Protein AF-A0A0K8QUH7-F1 (afdb_monomer_lite)

pLDDT: mean 90.0, std 10.76, range [35.66, 98.25]

Secondary structure (DSSP, 8-state):
------EEEEEHHHHHHHHHTTTTTEETTEE-HHHHHHHHHHHHHHHHH-TT---S-EEE-HHHHHHHH-HHHHHHHHHHHHHTTSEEE--S-BTTBSSEEEEE-GGGTSSEEEEE---HHHHHHHHHHHHHHHHHHHTS-HHHHHHHHHHTT-EE-HHHHHHHHHHHHTTT-HHHHHHHHHHHHHHHTT---EEE-TTT--EEEHHHHS-GGGGGGEEBTTBPEEEEE-TTHHHHHHHHHHTT-TTS-HHHHHHHHHHHHTT-HHHHHHHHHT--GGG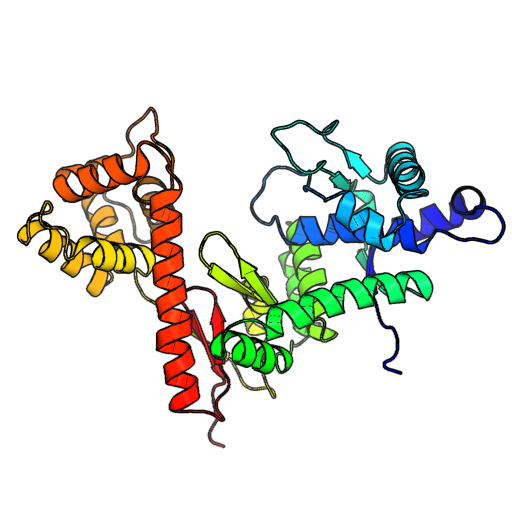HHHHHHHHHIIIIISPPPSS--HHHHHHHHHSHHHHHHHHHHHSS-THHHHHHHHHHHHHIIIIIIIHHHHHH-TTS-EEEETTEEEEE-----

Foldseek 3Di:
DPPLWDKFKWAVVLVVVCVVVVVLQDDVVDGQSVLLRVVLRQQLLQLLVPVPDPDQWGFDAPVVSCLQSNPVCSVVSVVVCVVVQQKDWPDDDDPVRNGTTIHGDDNTLPRIDMDTDPDPSSSVSVVVVVVVVVVVQVPDDPLSVQQQVLLLQKAFPLVVLLVVLCVPDVPPPSSNSSSQNVLSVCRNVSVWDWDQDPQLRDIDISQLSHDPVRLQRMAGVPFGKDKDFQQLLLLQLLLVVCVPPPQFDPVLSVVSNVCRVVSNVLVQLCVVPVPDPVCSVVSVVVLCCLQQADDDDPDDDSSLVSCCVSRVSSSVVSCVQPVVPSSRRVRSSSNSLNCCVRVPVSVVCCVVPVPWRWHDNRRMIMGTDDPPD

Radius of gyration: 24.05 Å; chains: 1; bounding box: 65×49×61 Å

Structure (mmCIF, N/CA/C/O backbone):
data_AF-A0A0K8QUH7-F1
#
_entry.id   AF-A0A0K8QUH7-F1
#
loop_
_atom_site.group_PDB
_atom_site.id
_atom_site.type_symbol
_atom_site.label_atom_id
_atom_site.label_alt_id
_atom_site.label_comp_id
_atom_site.label_asym_id
_atom_site.label_entity_id
_atom_site.label_seq_id
_atom_site.pdbx_PDB_ins_code
_atom_site.Cartn_x
_atom_site.Cartn_y
_atom_site.Cartn_z
_atom_site.occupancy
_atom_site.B_iso_or_equiv
_atom_site.auth_seq_id
_atom_site.auth_comp_id
_atom_site.auth_asym_id
_atom_site.auth_atom_id
_atom_site.pdbx_PDB_model_num
ATOM 1 N N . MET A 1 1 ? 32.298 -0.361 -1.524 1.00 35.66 1 MET A N 1
ATOM 2 C CA . MET A 1 1 ? 31.291 0.008 -2.550 1.00 35.66 1 MET A CA 1
ATOM 3 C C . MET A 1 1 ? 30.205 -1.062 -2.588 1.00 35.66 1 MET A C 1
ATOM 5 O O . MET A 1 1 ? 30.506 -2.183 -2.978 1.00 35.66 1 MET A O 1
ATOM 9 N N . LYS A 1 2 ? 28.967 -0.779 -2.150 1.00 43.53 2 LYS A N 1
ATOM 10 C CA . LYS A 1 2 ? 27.845 -1.714 -2.381 1.00 43.53 2 LYS A CA 1
ATOM 11 C C . LYS A 1 2 ? 27.638 -1.834 -3.898 1.00 43.53 2 LYS A C 1
ATOM 13 O O . LYS A 1 2 ? 27.575 -0.813 -4.576 1.00 43.53 2 LYS A O 1
ATOM 18 N N . LYS A 1 3 ? 27.604 -3.058 -4.440 1.00 47.16 3 LYS A N 1
ATOM 19 C CA . LYS A 1 3 ? 27.385 -3.299 -5.878 1.00 47.16 3 LYS A CA 1
ATOM 20 C C . LYS A 1 3 ? 26.070 -2.637 -6.313 1.00 47.16 3 LYS A C 1
ATOM 22 O O . LYS A 1 3 ? 25.017 -2.961 -5.767 1.00 47.16 3 LYS A O 1
ATOM 27 N N . LYS A 1 4 ? 26.153 -1.739 -7.300 1.00 62.50 4 LYS A N 1
ATOM 28 C CA . LYS A 1 4 ? 25.020 -1.068 -7.952 1.00 62.50 4 LYS A CA 1
ATOM 29 C C . LYS A 1 4 ? 24.148 -2.119 -8.651 1.00 62.50 4 LYS A C 1
ATOM 31 O O . LYS A 1 4 ? 24.475 -2.598 -9.736 1.00 62.50 4 LYS A O 1
ATOM 36 N N . ASN A 1 5 ? 23.080 -2.553 -7.990 1.00 76.94 5 ASN A N 1
ATOM 37 C CA . ASN A 1 5 ? 22.175 -3.594 -8.477 1.00 76.94 5 ASN A CA 1
ATOM 38 C C . ASN A 1 5 ? 20.757 -3.018 -8.601 1.00 76.94 5 ASN A C 1
ATOM 40 O O . ASN A 1 5 ? 19.848 -3.444 -7.892 1.00 76.94 5 ASN A O 1
ATOM 44 N N . ASN A 1 6 ? 20.566 -2.026 -9.478 1.00 89.62 6 ASN A N 1
ATOM 45 C CA . ASN A 1 6 ? 19.220 -1.579 -9.831 1.00 89.62 6 ASN A CA 1
ATOM 46 C C . ASN A 1 6 ? 18.663 -2.428 -10.972 1.00 89.62 6 ASN A C 1
ATOM 48 O O . ASN A 1 6 ? 19.375 -2.788 -11.914 1.00 89.62 6 ASN A O 1
ATOM 52 N N . TYR A 1 7 ? 17.370 -2.721 -10.885 1.00 92.88 7 TYR A N 1
ATOM 53 C CA . TYR A 1 7 ? 16.652 -3.528 -11.857 1.00 92.88 7 TYR A CA 1
ATOM 54 C C . TYR A 1 7 ? 15.440 -2.778 -12.399 1.00 92.88 7 TYR A C 1
ATOM 56 O O . TYR A 1 7 ? 14.876 -1.900 -11.745 1.00 92.88 7 TYR A O 1
ATOM 64 N N . VAL A 1 8 ? 15.041 -3.155 -13.606 1.00 94.69 8 VAL A N 1
ATOM 65 C CA . VAL A 1 8 ? 13.829 -2.697 -14.287 1.00 94.69 8 VAL A CA 1
ATOM 66 C C . VAL A 1 8 ? 13.023 -3.902 -14.740 1.00 94.69 8 VAL A C 1
ATOM 68 O O . VAL A 1 8 ? 13.578 -4.964 -15.008 1.00 94.69 8 VAL A O 1
ATOM 71 N N . PHE A 1 9 ? 11.712 -3.722 -14.823 1.00 95.62 9 PHE A N 1
ATOM 72 C CA . PHE A 1 9 ? 10.764 -4.727 -15.293 1.00 95.62 9 PHE A CA 1
ATOM 73 C C . PHE A 1 9 ? 10.250 -4.300 -16.659 1.00 95.62 9 PHE A C 1
ATOM 75 O O . PHE A 1 9 ? 9.663 -3.223 -16.786 1.00 95.62 9 PHE A O 1
ATOM 82 N N . ILE A 1 10 ? 10.528 -5.105 -17.679 1.00 95.94 10 ILE A N 1
ATOM 83 C CA . ILE A 1 10 ? 10.178 -4.808 -19.068 1.00 95.94 10 ILE A CA 1
ATOM 84 C C . ILE A 1 10 ? 9.825 -6.089 -19.821 1.00 95.94 10 ILE A C 1
ATOM 86 O O . ILE A 1 10 ? 10.298 -7.165 -19.470 1.00 95.94 10 ILE A O 1
ATOM 90 N N . SER A 1 11 ? 9.039 -5.959 -20.885 1.00 95.56 11 SER A N 1
ATOM 91 C CA . SER A 1 11 ? 8.791 -7.054 -21.824 1.00 95.56 11 SER A CA 1
ATOM 92 C C . SER A 1 11 ? 10.026 -7.357 -22.678 1.00 95.56 11 SER A C 1
ATOM 94 O O . SER A 1 11 ? 10.716 -6.428 -23.123 1.00 95.56 11 SER A O 1
ATOM 96 N N . ARG A 1 12 ? 10.270 -8.636 -22.994 1.00 96.38 12 ARG A N 1
ATOM 97 C CA . ARG A 1 12 ? 11.282 -9.026 -23.997 1.00 96.38 12 ARG A CA 1
ATOM 98 C C . ARG A 1 12 ? 11.028 -8.404 -25.371 1.00 96.38 12 ARG A C 1
ATOM 100 O O . ARG A 1 12 ? 11.984 -8.076 -26.075 1.00 96.38 12 ARG A O 1
ATOM 107 N N . ASN A 1 13 ? 9.774 -8.111 -25.707 1.00 96.94 13 ASN A N 1
ATOM 108 C CA . ASN A 1 13 ? 9.421 -7.420 -26.947 1.00 96.94 13 ASN A CA 1
ATOM 109 C C . ASN A 1 13 ? 10.019 -6.007 -27.020 1.00 96.94 13 ASN A C 1
ATOM 111 O O . ASN A 1 13 ? 10.409 -5.550 -28.098 1.00 96.94 13 ASN A O 1
ATOM 115 N N . LEU A 1 14 ? 10.186 -5.323 -25.878 1.00 97.50 14 LEU A N 1
ATOM 116 C CA . LEU A 1 14 ? 10.890 -4.038 -25.838 1.00 97.50 14 LEU A CA 1
ATOM 117 C C . LEU A 1 14 ? 12.381 -4.210 -26.148 1.00 97.50 14 LEU A C 1
ATOM 119 O O . LEU A 1 14 ? 12.950 -3.388 -26.862 1.00 97.50 14 LEU A O 1
ATOM 123 N N . ILE A 1 15 ? 13.013 -5.271 -25.642 1.00 96.38 15 ILE A N 1
ATOM 124 C CA . ILE A 1 15 ? 14.433 -5.560 -25.899 1.00 96.38 15 ILE A CA 1
ATOM 125 C C . ILE A 1 15 ? 14.664 -5.734 -27.398 1.00 96.38 15 ILE A C 1
ATOM 127 O O . ILE A 1 15 ? 15.479 -5.016 -27.981 1.00 96.38 15 ILE A O 1
ATOM 131 N N . ASN A 1 16 ? 13.876 -6.615 -28.015 1.00 96.19 16 ASN A N 1
ATOM 132 C CA . ASN A 1 16 ? 13.952 -6.922 -29.440 1.00 96.19 16 ASN A CA 1
ATOM 133 C C . ASN A 1 16 ? 13.740 -5.661 -30.294 1.00 96.19 16 ASN A C 1
ATOM 135 O O . ASN A 1 16 ? 14.501 -5.392 -31.226 1.00 96.19 16 ASN A O 1
ATOM 139 N N . LEU A 1 17 ? 12.756 -4.827 -29.935 1.00 97.00 17 LEU A N 1
ATOM 140 C CA . LEU A 1 17 ? 12.509 -3.557 -30.617 1.00 97.00 17 LEU A CA 1
ATOM 141 C C . LEU A 1 17 ? 13.720 -2.615 -30.540 1.00 97.00 17 LEU A C 1
ATOM 143 O O . LEU A 1 17 ? 14.141 -2.070 -31.562 1.00 97.00 17 LEU A O 1
ATOM 147 N N . LEU A 1 18 ? 14.287 -2.400 -29.349 1.00 96.06 18 LEU A N 1
ATOM 148 C CA . LEU A 1 18 ? 15.411 -1.472 -29.182 1.00 96.06 18 LEU A CA 1
ATOM 149 C C . LEU A 1 18 ? 16.685 -1.980 -29.864 1.00 96.06 18 LEU A C 1
ATOM 151 O O . LEU A 1 18 ? 17.452 -1.172 -30.395 1.00 96.06 18 LEU A O 1
ATOM 155 N N . ASP A 1 19 ? 16.894 -3.295 -29.907 1.00 93.44 19 ASP A N 1
ATOM 156 C CA . ASP A 1 19 ? 18.022 -3.890 -30.621 1.00 93.44 19 ASP A CA 1
ATOM 157 C C . ASP A 1 19 ? 17.894 -3.712 -32.146 1.00 93.44 19 ASP A C 1
ATOM 159 O O . ASP A 1 19 ? 18.901 -3.455 -32.813 1.00 93.44 19 ASP A O 1
ATOM 163 N N . ASN A 1 20 ? 16.668 -3.687 -32.680 1.00 94.00 20 ASN A N 1
ATOM 164 C CA . ASN A 1 20 ? 16.388 -3.314 -34.073 1.00 94.00 20 ASN A CA 1
ATOM 165 C C . ASN A 1 20 ? 16.478 -1.794 -34.323 1.00 94.00 20 ASN A C 1
ATOM 167 O O . ASN A 1 20 ? 16.749 -1.348 -35.438 1.00 94.00 20 ASN A O 1
ATOM 171 N N . LYS A 1 21 ? 16.295 -0.966 -33.286 1.00 93.25 21 LYS A N 1
ATOM 172 C CA . LYS A 1 21 ? 16.352 0.509 -33.354 1.00 93.25 21 LYS A CA 1
ATOM 173 C C . LYS A 1 21 ? 17.683 1.093 -32.849 1.00 93.25 21 LYS A C 1
ATOM 175 O O . LYS A 1 21 ? 17.748 2.286 -32.544 1.00 93.25 21 LYS A O 1
ATOM 180 N N . LYS A 1 22 ? 18.775 0.310 -32.833 1.00 88.38 22 LYS A N 1
ATOM 181 C CA . LYS A 1 22 ? 20.113 0.691 -32.309 1.00 88.38 22 LYS A CA 1
ATOM 182 C C . LYS A 1 22 ? 20.615 2.077 -32.732 1.00 88.38 22 LYS A C 1
ATOM 184 O O . LYS A 1 22 ? 21.225 2.770 -31.922 1.00 88.38 22 LYS A O 1
ATOM 189 N N . ARG A 1 23 ? 20.374 2.496 -33.981 1.00 87.19 23 ARG A N 1
ATOM 190 C CA . ARG A 1 23 ? 20.780 3.827 -34.477 1.00 87.19 23 ARG A CA 1
ATOM 191 C C . ARG A 1 23 ? 19.973 4.964 -33.839 1.00 87.19 23 ARG A C 1
ATOM 193 O O . ARG A 1 23 ? 20.536 5.998 -33.508 1.00 87.19 23 ARG A O 1
ATOM 200 N N . GLN A 1 24 ? 18.673 4.765 -33.622 1.00 89.25 24 GLN A N 1
ATOM 201 C CA . GLN A 1 24 ? 17.755 5.792 -33.108 1.00 89.25 24 GLN A CA 1
ATOM 202 C C . GLN A 1 24 ? 17.898 6.007 -31.593 1.00 89.25 24 GLN A C 1
ATOM 204 O O . GLN A 1 24 ? 17.594 7.089 -31.086 1.00 89.25 24 GLN A O 1
ATOM 209 N N . ILE A 1 25 ? 18.401 4.998 -30.873 1.00 90.56 25 ILE A N 1
ATOM 210 C CA . ILE A 1 25 ? 18.645 5.052 -29.422 1.00 90.56 25 ILE A CA 1
ATOM 211 C C . ILE A 1 25 ? 20.045 5.556 -29.044 1.00 90.56 25 ILE A C 1
ATOM 213 O O . ILE A 1 25 ? 20.372 5.595 -27.857 1.00 90.56 25 ILE A O 1
ATOM 217 N N . LYS A 1 26 ? 20.881 5.932 -30.020 1.00 89.12 26 LYS A N 1
ATOM 218 C CA . LYS A 1 26 ? 22.215 6.504 -29.794 1.00 89.12 26 LYS A CA 1
ATOM 219 C C . LYS A 1 26 ? 22.244 8.004 -30.102 1.00 89.12 26 LYS A C 1
ATOM 221 O O . LYS A 1 26 ? 21.506 8.491 -30.957 1.00 89.12 26 LYS A O 1
ATOM 226 N N . LYS A 1 27 ? 23.114 8.742 -29.406 1.00 83.31 27 LYS A N 1
ATOM 227 C CA . LYS A 1 27 ? 23.471 10.141 -29.716 1.00 83.31 27 LYS A CA 1
ATOM 228 C C . LYS A 1 27 ? 24.974 10.303 -29.504 1.00 83.31 27 LYS A C 1
ATOM 230 O O . LYS A 1 27 ? 25.442 10.285 -28.364 1.00 83.31 27 LYS A O 1
ATOM 235 N N . GLY A 1 28 ? 25.727 10.395 -30.600 1.00 84.88 28 GLY A N 1
ATOM 236 C CA . GLY A 1 28 ? 27.181 10.222 -30.557 1.00 84.88 28 GLY A CA 1
ATOM 237 C C . GLY A 1 28 ? 27.540 8.871 -29.926 1.00 84.88 28 GLY A C 1
ATOM 238 O O . GLY A 1 28 ? 26.941 7.849 -30.261 1.00 84.88 28 GLY A O 1
ATOM 239 N N . ASN A 1 29 ? 28.441 8.883 -28.944 1.00 81.19 29 ASN A N 1
ATOM 240 C CA . ASN A 1 29 ? 28.885 7.675 -28.237 1.00 81.19 29 ASN A CA 1
ATOM 241 C C . ASN A 1 29 ? 27.931 7.212 -27.120 1.00 81.19 29 ASN A C 1
ATOM 243 O O . ASN A 1 29 ? 28.143 6.157 -26.526 1.00 81.19 29 ASN A O 1
ATOM 247 N N . LYS A 1 30 ? 26.874 7.978 -26.814 1.00 85.81 30 LYS A N 1
ATOM 248 C CA . LYS A 1 30 ? 25.933 7.650 -25.732 1.00 85.81 30 LYS A CA 1
ATOM 249 C C . LYS A 1 30 ? 24.838 6.703 -26.216 1.00 85.81 30 LYS A C 1
ATOM 251 O O . LYS A 1 30 ? 24.275 6.900 -27.294 1.00 85.81 30 LYS A O 1
ATOM 256 N N . ASN A 1 31 ? 24.503 5.716 -25.386 1.00 90.00 31 ASN A N 1
ATOM 257 C CA . ASN A 1 31 ? 23.432 4.748 -25.614 1.00 90.00 31 ASN A CA 1
ATOM 258 C C . ASN A 1 31 ? 22.315 4.939 -24.579 1.00 90.00 31 ASN A C 1
ATOM 260 O O . ASN A 1 31 ? 22.553 4.808 -23.384 1.00 90.00 31 ASN A O 1
ATOM 264 N N . PHE A 1 32 ? 21.090 5.200 -25.038 1.00 92.81 32 PHE A N 1
ATOM 265 C CA . PHE A 1 32 ? 19.944 5.478 -24.169 1.00 92.81 32 PHE A CA 1
ATOM 266 C C . PHE A 1 32 ? 19.057 4.257 -23.893 1.00 92.81 32 PHE A C 1
ATOM 268 O O . PHE A 1 32 ? 17.985 4.419 -23.318 1.00 92.81 32 PHE A O 1
ATOM 275 N N . LYS A 1 33 ? 19.479 3.034 -24.252 1.00 94.81 33 LYS A N 1
ATOM 276 C CA . LYS A 1 33 ? 18.718 1.778 -24.056 1.00 94.81 33 LYS A CA 1
ATOM 277 C C . LYS A 1 33 ? 18.048 1.684 -22.676 1.00 94.81 33 LYS A C 1
ATOM 279 O O . LYS A 1 33 ? 16.834 1.518 -22.587 1.00 94.81 33 LYS A O 1
ATOM 284 N N . TYR A 1 34 ? 18.810 1.888 -21.600 1.00 95.00 34 TYR A N 1
ATOM 285 C CA . TYR A 1 34 ? 18.291 1.799 -20.229 1.00 95.00 34 TYR A CA 1
ATOM 286 C C . TYR A 1 34 ? 17.311 2.917 -19.854 1.00 95.00 34 TYR A C 1
ATOM 288 O O . TYR A 1 34 ? 16.466 2.727 -18.981 1.00 95.00 34 TYR A O 1
ATOM 296 N N . HIS A 1 35 ? 17.352 4.055 -20.547 1.00 95.31 35 HIS A N 1
ATOM 297 C CA . HIS A 1 35 ? 16.412 5.146 -20.315 1.00 95.31 35 HIS A CA 1
ATOM 298 C C . HIS A 1 35 ? 15.010 4.787 -20.837 1.00 95.31 35 HIS A C 1
ATOM 300 O O . HIS A 1 35 ? 14.020 5.041 -20.151 1.00 95.31 35 HIS A O 1
ATOM 306 N N . TYR A 1 36 ? 14.925 4.121 -21.998 1.00 96.81 36 TYR A N 1
ATOM 307 C CA . TYR A 1 36 ? 13.671 3.539 -22.497 1.00 96.81 36 TYR A CA 1
ATOM 308 C C . TYR A 1 36 ? 13.143 2.460 -21.551 1.00 96.81 36 TYR A C 1
ATOM 310 O O . TYR A 1 36 ? 11.954 2.456 -21.226 1.00 96.81 36 TYR A O 1
ATOM 318 N N . TYR A 1 37 ? 14.028 1.575 -21.072 1.00 96.81 37 TYR A N 1
ATOM 319 C CA . TYR A 1 37 ? 13.640 0.524 -20.131 1.00 96.81 37 TYR A CA 1
ATOM 320 C C . TYR A 1 37 ? 13.058 1.096 -18.845 1.00 96.81 37 TYR A C 1
ATOM 322 O O . TYR A 1 37 ? 12.012 0.646 -18.389 1.00 96.81 37 TYR A O 1
ATOM 330 N N . TYR A 1 38 ? 13.697 2.114 -18.275 1.00 95.69 38 TYR A N 1
ATOM 331 C CA . TYR A 1 38 ? 13.212 2.747 -17.056 1.00 95.69 38 TYR A CA 1
ATOM 332 C C . TYR A 1 38 ? 11.896 3.482 -17.252 1.00 95.69 38 TYR A C 1
ATOM 334 O O . TYR A 1 38 ? 11.039 3.395 -16.376 1.00 95.69 38 TYR A O 1
ATOM 342 N N . PHE A 1 39 ? 11.690 4.150 -18.392 1.00 96.12 39 PHE A N 1
ATOM 343 C CA . PHE A 1 39 ? 10.394 4.758 -18.701 1.00 96.12 39 PHE A CA 1
ATOM 344 C C . PHE A 1 39 ? 9.288 3.696 -18.672 1.00 96.12 39 PHE A C 1
ATOM 346 O O . PHE A 1 39 ? 8.326 3.827 -17.914 1.00 96.12 39 PHE A O 1
ATOM 353 N N . CYS A 1 40 ? 9.453 2.614 -19.439 1.00 95.88 40 CYS A N 1
ATOM 354 C CA . CYS A 1 40 ? 8.456 1.546 -19.530 1.00 95.88 40 CYS A CA 1
ATOM 355 C C . CYS A 1 40 ? 8.259 0.844 -18.180 1.00 95.88 40 CYS A C 1
ATOM 357 O O . CYS A 1 40 ? 7.128 0.653 -17.738 1.00 95.88 40 CYS A O 1
ATOM 359 N N . SER A 1 41 ? 9.350 0.553 -17.469 1.00 95.06 41 SER A N 1
ATOM 360 C CA . SER A 1 41 ? 9.298 -0.040 -16.134 1.00 95.06 41 SER A CA 1
ATOM 361 C C . SER A 1 41 ? 8.605 0.863 -15.113 1.00 95.06 41 SER A C 1
ATOM 363 O O . SER A 1 41 ? 7.898 0.354 -14.248 1.00 95.06 41 SER A O 1
ATOM 365 N N . THR A 1 42 ? 8.737 2.188 -15.222 1.00 93.38 42 THR A N 1
ATOM 366 C CA . THR A 1 42 ? 8.022 3.131 -14.348 1.00 93.38 42 THR A CA 1
ATOM 367 C C . THR A 1 42 ? 6.514 3.060 -14.582 1.00 93.38 42 THR A C 1
ATOM 369 O O . THR A 1 42 ? 5.757 3.013 -13.615 1.00 93.38 42 THR A O 1
ATOM 372 N N . ILE A 1 43 ? 6.070 2.984 -15.844 1.00 92.12 43 ILE A N 1
ATOM 373 C CA . ILE A 1 43 ? 4.649 2.775 -16.176 1.00 92.12 43 ILE A CA 1
ATOM 374 C C . ILE A 1 43 ? 4.168 1.441 -15.594 1.00 92.12 43 ILE A C 1
ATOM 376 O O . ILE A 1 43 ? 3.130 1.390 -14.941 1.00 92.12 43 ILE A O 1
ATOM 380 N N . MET A 1 44 ? 4.943 0.371 -15.774 1.00 90.69 44 MET A N 1
ATOM 381 C CA . MET A 1 44 ? 4.592 -0.970 -15.304 1.00 90.69 44 MET A CA 1
ATOM 382 C C . MET A 1 44 ? 4.496 -1.062 -13.773 1.00 90.69 44 MET A C 1
ATOM 384 O O . MET A 1 44 ? 3.551 -1.633 -13.231 1.00 90.69 44 MET A O 1
ATOM 388 N N . ILE A 1 45 ? 5.427 -0.433 -13.052 1.00 89.19 45 ILE A N 1
ATOM 389 C CA . ILE A 1 45 ? 5.361 -0.324 -11.590 1.00 89.19 45 ILE A CA 1
ATOM 390 C C . ILE A 1 45 ? 4.139 0.505 -11.176 1.00 89.19 45 ILE A C 1
ATOM 392 O O . ILE A 1 45 ? 3.457 0.148 -10.219 1.00 89.19 45 ILE A O 1
ATOM 396 N N . GLN A 1 46 ? 3.804 1.577 -11.893 1.00 85.81 46 GLN A N 1
ATOM 397 C CA . GLN A 1 46 ? 2.626 2.371 -11.553 1.00 85.81 46 GLN A CA 1
ATOM 398 C C . GLN A 1 46 ? 1.310 1.625 -11.834 1.00 85.81 46 GLN A C 1
ATOM 400 O O . GLN A 1 46 ? 0.365 1.754 -11.058 1.00 85.81 46 GLN A O 1
ATOM 405 N N . LEU A 1 47 ? 1.261 0.785 -12.875 1.00 80.06 47 LEU A N 1
ATOM 406 C CA . LEU A 1 47 ? 0.168 -0.170 -13.106 1.00 80.06 47 LEU A CA 1
ATOM 407 C C . LEU A 1 47 ? -0.014 -1.108 -11.907 1.00 80.06 47 LEU A C 1
ATOM 409 O O . LEU A 1 47 ? -1.145 -1.304 -11.468 1.00 80.06 47 LEU A O 1
ATOM 413 N N . SER A 1 48 ? 1.082 -1.594 -11.313 1.00 73.00 48 SER A N 1
ATOM 414 C CA . SER A 1 48 ? 1.026 -2.450 -10.116 1.00 73.00 48 SER A CA 1
ATOM 415 C C . SER A 1 48 ? 0.438 -1.759 -8.875 1.00 73.00 48 SER A C 1
ATOM 417 O O . SER A 1 48 ? -0.163 -2.410 -8.021 1.00 73.00 48 SER A O 1
ATOM 419 N N . ASN A 1 49 ? 0.552 -0.430 -8.795 1.00 69.81 49 ASN A N 1
ATOM 420 C CA . ASN A 1 49 ? 0.025 0.363 -7.683 1.00 69.81 49 ASN A CA 1
ATOM 421 C C . ASN A 1 49 ? -1.464 0.730 -7.863 1.00 69.81 49 ASN A C 1
ATOM 423 O O . ASN A 1 49 ? -2.150 1.001 -6.881 1.00 69.81 49 ASN A O 1
ATOM 427 N N . ASN A 1 50 ? -1.993 0.706 -9.092 1.00 65.38 50 ASN A N 1
ATOM 428 C CA . ASN A 1 50 ? -3.359 1.135 -9.430 1.00 65.38 50 ASN A CA 1
ATOM 429 C C . ASN A 1 50 ? -4.336 -0.046 -9.593 1.00 65.38 50 ASN A C 1
ATOM 431 O O . ASN A 1 50 ? -5.078 -0.129 -10.569 1.00 65.38 50 ASN A O 1
ATOM 435 N N . LYS A 1 51 ? -4.366 -0.966 -8.620 1.00 55.84 51 LYS A N 1
ATOM 436 C CA . LYS A 1 51 ? -5.119 -2.239 -8.698 1.00 55.84 51 LYS A CA 1
ATOM 437 C C . LYS A 1 51 ? -6.645 -2.102 -8.866 1.00 55.84 51 LYS A C 1
ATOM 439 O O . LYS A 1 51 ? -7.296 -3.088 -9.192 1.00 55.84 51 LYS A O 1
ATOM 444 N N . GLN A 1 52 ? -7.225 -0.925 -8.614 1.00 50.84 52 GLN A N 1
ATOM 445 C CA . GLN A 1 52 ? -8.683 -0.708 -8.589 1.00 50.84 52 GLN A CA 1
ATOM 446 C C . GLN A 1 52 ? -9.213 0.212 -9.698 1.00 50.84 52 GLN A C 1
ATOM 448 O O . GLN A 1 52 ? -10.428 0.377 -9.807 1.00 50.84 52 GLN A O 1
ATOM 453 N N . ASP A 1 53 ? -8.344 0.815 -10.513 1.00 56.44 53 ASP A N 1
ATOM 454 C CA . ASP A 1 53 ? -8.795 1.737 -11.554 1.00 56.44 53 ASP A CA 1
ATOM 455 C C . ASP A 1 53 ? -9.117 0.973 -12.850 1.00 56.44 53 ASP A C 1
ATOM 457 O O . ASP A 1 53 ? -8.285 0.241 -13.391 1.00 56.44 53 ASP A O 1
ATOM 461 N N . LYS A 1 54 ? -10.343 1.141 -13.362 1.00 61.94 54 LYS A N 1
ATOM 462 C CA . LYS A 1 54 ? -10.721 0.642 -14.696 1.00 61.94 54 LYS A CA 1
ATOM 463 C C . LYS A 1 54 ? -9.982 1.402 -15.800 1.00 61.94 54 LYS A C 1
ATOM 465 O O . LYS A 1 54 ? -9.903 0.912 -16.925 1.00 61.94 54 LYS A O 1
ATOM 470 N N . ASN A 1 55 ? -9.441 2.578 -15.486 1.00 73.12 55 ASN A N 1
ATOM 471 C CA . ASN A 1 55 ? -8.645 3.369 -16.401 1.00 73.12 55 ASN A CA 1
ATOM 472 C C . ASN A 1 55 ? -7.344 2.629 -16.771 1.00 73.12 55 ASN A C 1
ATOM 474 O O . ASN A 1 55 ? -6.534 2.320 -15.894 1.00 73.12 55 ASN A O 1
ATOM 478 N N . PRO A 1 56 ? -7.098 2.342 -18.061 1.00 75.94 56 PRO A N 1
ATOM 479 C CA . PRO A 1 56 ? -5.862 1.694 -18.474 1.00 75.94 56 PRO A CA 1
ATOM 480 C C . PRO A 1 56 ? -4.649 2.643 -18.451 1.00 75.94 56 PRO A C 1
ATOM 482 O O . PRO A 1 56 ? -3.523 2.165 -18.575 1.00 75.94 56 PRO A O 1
ATOM 485 N N . TYR A 1 57 ? -4.853 3.955 -18.279 1.00 86.88 57 TYR A N 1
ATOM 486 C CA . TYR A 1 57 ? -3.786 4.950 -18.177 1.00 86.88 57 TYR A CA 1
ATOM 487 C C . TYR A 1 57 ? -3.383 5.199 -16.726 1.00 86.88 57 TYR A C 1
ATOM 489 O O . TYR A 1 57 ? -4.214 5.544 -15.886 1.00 86.88 57 TYR A O 1
ATOM 497 N N . VAL A 1 58 ? -2.084 5.115 -16.447 1.00 86.94 58 VAL A N 1
ATOM 498 C CA . VAL A 1 58 ? -1.522 5.378 -15.123 1.00 86.94 58 VAL A CA 1
ATOM 499 C C . VAL A 1 58 ? -0.799 6.720 -15.065 1.00 86.94 58 VAL A C 1
ATOM 501 O O . VAL A 1 58 ? -0.004 7.026 -15.957 1.00 86.94 58 VAL A O 1
ATOM 504 N N . PRO A 1 59 ? -1.042 7.539 -14.027 1.00 87.38 59 PRO A N 1
ATOM 505 C CA . PRO A 1 59 ? -0.383 8.827 -13.887 1.00 87.38 59 PRO A CA 1
ATOM 506 C C . PRO A 1 59 ? 1.099 8.628 -13.563 1.00 87.38 59 PRO A C 1
ATOM 508 O O . PRO A 1 59 ? 1.436 8.060 -12.525 1.00 87.38 59 PRO A O 1
ATOM 511 N N . VAL A 1 60 ? 1.990 9.138 -14.415 1.00 88.25 60 VAL A N 1
ATOM 512 C CA . VAL A 1 60 ? 3.438 9.132 -14.158 1.00 88.25 60 VAL A CA 1
ATOM 513 C C . VAL A 1 60 ? 3.969 10.559 -14.154 1.00 88.25 60 VAL A C 1
ATOM 515 O O . VAL A 1 60 ? 3.764 11.330 -15.094 1.00 88.25 60 VAL A O 1
ATOM 518 N N . SER A 1 61 ? 4.674 10.918 -13.080 1.00 87.06 61 SER A N 1
ATOM 519 C CA . SER A 1 61 ? 5.270 12.244 -12.942 1.00 87.06 61 SER A CA 1
ATOM 520 C C . SER A 1 61 ? 6.452 12.421 -13.895 1.00 87.06 61 SER A C 1
ATOM 522 O O . SER A 1 61 ? 7.458 11.708 -13.812 1.00 87.06 61 SER A O 1
ATOM 524 N N . SER A 1 62 ? 6.365 13.430 -14.763 1.00 87.75 62 SER A N 1
ATOM 525 C CA . SER A 1 62 ? 7.464 13.816 -15.651 1.00 87.75 62 SER A CA 1
ATOM 526 C C . SER A 1 62 ? 8.694 14.267 -14.863 1.00 87.75 62 SER A C 1
ATOM 528 O O . SER A 1 62 ? 9.812 13.953 -15.262 1.00 87.75 62 SER A O 1
ATOM 530 N N . SER A 1 63 ? 8.513 14.930 -13.714 1.00 87.25 63 SER A N 1
ATOM 531 C CA . SER A 1 63 ? 9.629 15.377 -12.877 1.00 87.25 63 SER A CA 1
ATOM 532 C C . SER A 1 63 ? 10.407 14.201 -12.286 1.00 87.25 63 SER A C 1
ATOM 534 O O . SER A 1 63 ? 11.634 14.254 -12.240 1.00 87.25 63 SER A O 1
ATOM 536 N N . ILE A 1 64 ? 9.724 13.112 -11.910 1.00 86.06 64 ILE A N 1
ATOM 537 C CA . ILE A 1 64 ? 10.367 11.882 -11.423 1.00 86.06 64 ILE A CA 1
ATOM 538 C C . ILE A 1 64 ? 11.144 11.205 -12.555 1.00 86.06 64 ILE A C 1
ATOM 540 O O . ILE A 1 64 ? 12.326 10.911 -12.389 1.00 86.06 64 ILE A O 1
ATOM 544 N N . LEU A 1 65 ? 10.527 11.026 -13.729 1.00 90.06 65 LEU A N 1
ATOM 545 C CA . LEU A 1 65 ? 11.205 10.426 -14.884 1.00 90.06 65 LEU A CA 1
ATOM 546 C C . LEU A 1 65 ? 12.450 11.225 -15.292 1.00 90.06 65 LEU A C 1
ATOM 548 O O . LEU A 1 65 ? 13.512 10.648 -15.522 1.00 90.06 65 LEU A O 1
ATOM 552 N N . GLN A 1 66 ? 12.350 12.556 -15.329 1.00 91.31 66 GLN A N 1
ATOM 553 C CA . GLN A 1 66 ? 13.451 13.443 -15.712 1.00 91.31 66 GLN A CA 1
ATOM 554 C C . GLN A 1 66 ? 14.631 13.412 -14.734 1.00 91.31 66 GLN A C 1
ATOM 556 O O . GLN A 1 66 ? 15.761 13.643 -15.171 1.00 91.31 66 GLN A O 1
ATOM 561 N N . LYS A 1 67 ? 14.413 13.099 -13.445 1.00 88.50 67 LYS A N 1
ATOM 562 C CA . LYS A 1 67 ? 15.509 12.927 -12.472 1.00 88.50 67 LYS A CA 1
ATOM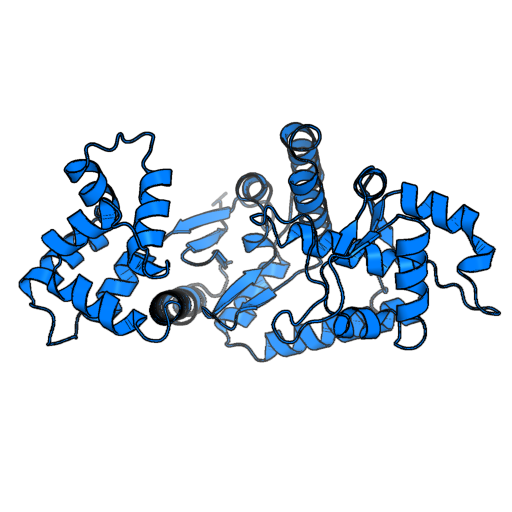 563 C C . LYS A 1 67 ? 16.461 11.796 -12.876 1.00 88.50 67 LYS A C 1
ATOM 565 O O . LYS A 1 67 ? 17.663 11.922 -12.660 1.00 88.50 67 LYS A O 1
ATOM 570 N N . VAL A 1 68 ? 15.951 10.732 -13.504 1.00 89.56 68 VAL A N 1
ATOM 571 C CA . VAL A 1 68 ? 16.760 9.579 -13.941 1.00 89.56 68 VAL A CA 1
ATOM 572 C C . VAL A 1 68 ? 17.136 9.688 -15.422 1.00 89.56 68 VAL A C 1
ATOM 574 O O . VAL A 1 68 ? 18.322 9.710 -15.757 1.00 89.56 68 VAL A O 1
ATOM 577 N N . ILE A 1 69 ? 16.147 9.871 -16.302 1.00 88.88 69 ILE A N 1
ATOM 578 C CA . ILE A 1 69 ? 16.310 9.908 -17.767 1.00 88.88 69 ILE A CA 1
ATOM 579 C C . ILE A 1 69 ? 17.060 11.161 -18.257 1.00 88.88 69 ILE A C 1
ATOM 581 O O . ILE A 1 69 ? 17.606 11.156 -19.354 1.00 88.88 69 ILE A O 1
ATOM 585 N N . SER A 1 70 ? 17.166 12.216 -17.442 1.00 84.06 70 SER A N 1
ATOM 586 C CA . SER A 1 70 ? 17.593 13.576 -17.819 1.00 84.06 70 SER A CA 1
ATOM 587 C C . SER A 1 70 ? 16.532 14.387 -18.573 1.00 84.06 70 SER A C 1
ATOM 589 O O . SER A 1 70 ? 15.735 13.862 -19.349 1.00 84.06 70 SER A O 1
ATOM 591 N N . ARG A 1 71 ? 16.540 15.708 -18.347 1.00 84.00 71 ARG A N 1
ATOM 592 C CA . ARG A 1 71 ? 15.588 16.655 -18.952 1.00 84.00 71 ARG A CA 1
ATOM 593 C C . ARG A 1 71 ? 15.727 16.750 -20.472 1.00 84.00 71 ARG A C 1
ATOM 595 O O . ARG A 1 71 ? 14.716 16.827 -21.160 1.00 84.00 71 ARG A O 1
ATOM 602 N N . SER A 1 72 ? 16.958 16.723 -20.981 1.00 85.50 72 SER A N 1
ATOM 603 C CA . SER A 1 72 ? 17.255 16.933 -22.402 1.00 85.50 72 SER A CA 1
ATOM 604 C C . SER A 1 72 ? 16.804 15.780 -23.298 1.00 85.50 72 SER A C 1
ATOM 606 O O . SER A 1 72 ? 16.494 16.003 -24.461 1.00 85.50 72 SER A O 1
ATOM 608 N N . GLU A 1 73 ? 16.762 14.553 -22.775 1.00 89.25 73 GLU A N 1
ATOM 609 C CA . GLU A 1 73 ? 16.438 13.357 -23.570 1.00 89.25 73 GLU A CA 1
ATOM 610 C C . GLU A 1 73 ? 15.022 12.829 -23.299 1.00 89.25 73 GLU A C 1
ATOM 612 O O . GLU A 1 73 ? 14.491 12.052 -24.091 1.00 89.25 73 GLU A O 1
ATOM 617 N N . TYR A 1 74 ? 14.376 13.285 -22.219 1.00 91.62 74 TYR A N 1
ATOM 618 C CA . TYR A 1 74 ? 13.033 12.854 -21.829 1.00 91.62 74 TYR A CA 1
ATOM 619 C C . TYR A 1 74 ? 11.999 12.998 -22.954 1.00 91.62 74 TYR A C 1
ATOM 621 O O . TYR A 1 74 ? 11.282 12.034 -23.222 1.00 91.62 74 TYR A O 1
ATOM 629 N N . SER A 1 75 ? 11.927 14.163 -23.620 1.00 91.50 75 SER A N 1
ATOM 630 C CA . SER A 1 75 ? 10.934 14.364 -24.691 1.00 91.50 75 SER A CA 1
ATOM 631 C C . SER A 1 75 ? 11.177 13.390 -25.833 1.00 91.50 75 SER A C 1
ATOM 633 O O . SER A 1 75 ? 10.277 12.642 -26.184 1.00 91.50 75 SER A O 1
ATOM 635 N N . LYS A 1 76 ? 12.421 13.300 -26.316 1.00 93.62 76 LYS A N 1
ATOM 636 C CA . LYS A 1 76 ? 12.790 12.405 -27.416 1.00 93.62 76 LYS A CA 1
ATOM 637 C C . LYS A 1 76 ? 12.448 10.944 -27.115 1.00 93.62 76 LYS A C 1
ATOM 639 O O . LYS A 1 76 ? 11.910 10.254 -27.972 1.00 93.62 76 LYS A O 1
ATOM 644 N N . ILE A 1 77 ? 12.744 10.467 -25.905 1.00 95.19 77 ILE A N 1
ATOM 645 C CA . ILE A 1 77 ? 12.435 9.089 -25.493 1.00 95.19 77 ILE A CA 1
ATOM 646 C C . ILE A 1 77 ? 10.926 8.853 -25.457 1.00 95.19 77 ILE A C 1
ATOM 648 O O . ILE A 1 77 ? 10.454 7.852 -25.989 1.00 95.19 77 ILE A O 1
ATOM 652 N N . LYS A 1 78 ? 10.171 9.777 -24.856 1.00 94.88 78 LYS A N 1
ATOM 653 C CA . LYS A 1 78 ? 8.707 9.715 -24.805 1.00 94.88 78 LYS A CA 1
ATOM 654 C C . LYS A 1 78 ? 8.111 9.689 -26.217 1.00 94.88 78 LYS A C 1
ATOM 656 O O . LYS A 1 78 ? 7.289 8.828 -26.509 1.00 94.88 78 LYS A O 1
ATOM 661 N N . ASP A 1 79 ? 8.551 10.595 -27.084 1.00 94.62 79 ASP A N 1
ATOM 662 C CA . ASP A 1 79 ? 8.038 10.738 -28.447 1.00 94.62 79 ASP A CA 1
ATOM 663 C C . ASP A 1 79 ? 8.361 9.488 -29.279 1.00 94.62 79 ASP A C 1
ATOM 665 O O . ASP A 1 79 ? 7.483 8.946 -29.945 1.00 94.62 79 ASP A O 1
ATOM 669 N N . ASN A 1 80 ? 9.572 8.938 -29.144 1.00 96.62 80 ASN A N 1
ATOM 670 C CA . ASN A 1 80 ? 9.940 7.664 -29.760 1.00 96.62 80 ASN A CA 1
ATOM 671 C C . ASN A 1 80 ? 9.048 6.504 -29.292 1.00 96.62 80 ASN A C 1
ATOM 673 O O . ASN A 1 80 ? 8.578 5.732 -30.121 1.00 96.62 80 ASN A O 1
ATOM 677 N N . LEU A 1 81 ? 8.780 6.382 -27.986 1.00 97.06 81 LEU A N 1
ATOM 678 C CA . LEU A 1 81 ? 7.908 5.327 -27.452 1.00 97.06 81 LEU A CA 1
ATOM 679 C C . LEU A 1 81 ? 6.466 5.436 -27.974 1.00 97.06 81 LEU A C 1
ATOM 681 O O . LEU A 1 81 ? 5.827 4.407 -28.193 1.00 97.06 81 LEU A O 1
ATOM 685 N N . ILE A 1 82 ? 5.968 6.654 -28.200 1.00 96.00 82 ILE A N 1
ATOM 686 C CA . ILE A 1 82 ? 4.649 6.896 -28.802 1.00 96.00 82 ILE A CA 1
ATOM 687 C C . ILE A 1 82 ? 4.666 6.521 -30.289 1.00 96.00 82 ILE A C 1
ATOM 689 O O . ILE A 1 82 ? 3.825 5.748 -30.741 1.00 96.00 82 ILE A O 1
ATOM 693 N N . VAL A 1 83 ? 5.650 7.015 -31.049 1.00 96.62 83 VAL A N 1
ATOM 694 C CA . VAL A 1 83 ? 5.782 6.751 -32.494 1.00 96.62 83 VAL A CA 1
ATOM 695 C C . VAL A 1 83 ? 5.962 5.258 -32.776 1.00 96.62 83 VAL A C 1
ATOM 697 O O . VAL A 1 83 ? 5.392 4.731 -33.728 1.00 96.62 83 VAL A O 1
ATOM 700 N N . TRP A 1 84 ? 6.719 4.551 -31.936 1.00 97.44 84 TRP A N 1
ATOM 701 C CA . TRP A 1 84 ? 6.910 3.102 -32.040 1.00 97.44 84 TRP A CA 1
ATOM 702 C C . TRP A 1 84 ? 5.737 2.288 -31.479 1.00 97.44 84 TRP A C 1
ATOM 704 O O . TRP A 1 84 ? 5.823 1.064 -31.460 1.00 97.44 84 TRP A O 1
ATOM 714 N N . LYS A 1 85 ? 4.655 2.944 -31.033 1.00 96.75 85 LYS A N 1
ATOM 715 C CA . LYS A 1 85 ? 3.452 2.317 -30.463 1.00 96.75 85 LYS A CA 1
ATOM 716 C C . LYS A 1 85 ? 3.737 1.422 -29.249 1.00 96.75 85 LYS A C 1
ATOM 718 O O . LYS A 1 85 ? 3.013 0.461 -29.000 1.00 96.75 85 LYS A O 1
ATOM 723 N N . VAL A 1 86 ? 4.775 1.750 -28.478 1.00 97.44 86 VAL A N 1
ATOM 724 C CA . VAL A 1 86 ? 5.085 1.090 -27.198 1.00 97.44 86 VAL A CA 1
ATOM 725 C C . VAL A 1 86 ? 4.167 1.606 -26.095 1.00 97.44 86 VAL A C 1
ATOM 727 O O . VAL A 1 86 ? 3.731 0.845 -25.231 1.00 97.44 86 VAL A O 1
ATOM 730 N N . ILE A 1 87 ? 3.876 2.910 -26.122 1.00 96.12 87 ILE A N 1
ATOM 731 C CA . ILE A 1 87 ? 3.009 3.565 -25.144 1.00 96.12 87 ILE A CA 1
ATOM 732 C C . ILE A 1 87 ? 1.933 4.416 -25.818 1.00 96.12 87 ILE A C 1
ATOM 734 O O . ILE A 1 87 ? 2.150 5.001 -26.876 1.00 96.12 87 ILE A O 1
ATOM 738 N N . GLU A 1 88 ? 0.805 4.553 -25.133 1.00 94.38 88 GLU A N 1
ATOM 739 C CA . GLU A 1 88 ? -0.257 5.519 -25.413 1.00 94.38 88 GLU A CA 1
ATOM 740 C C . GLU A 1 88 ? -0.308 6.570 -24.290 1.00 94.38 88 GLU A C 1
ATOM 742 O O . GLU A 1 88 ? 0.053 6.290 -23.142 1.00 94.38 88 GLU A O 1
ATOM 747 N N . THR A 1 89 ? -0.791 7.776 -24.603 1.00 90.50 89 THR A N 1
ATOM 748 C CA . THR A 1 89 ? -1.017 8.865 -23.636 1.00 90.50 89 THR A CA 1
ATOM 749 C C . THR A 1 89 ? -2.449 9.385 -23.739 1.00 90.50 89 THR A C 1
ATOM 751 O O . THR A 1 89 ? -2.992 9.468 -24.838 1.00 90.50 89 THR A O 1
ATOM 754 N N . ASN A 1 90 ? -3.063 9.745 -22.608 1.00 83.75 90 ASN A N 1
ATOM 755 C CA . ASN A 1 90 ? -4.432 10.273 -22.556 1.00 83.75 90 ASN A CA 1
ATOM 756 C C . ASN A 1 90 ? -4.527 11.812 -22.624 1.00 83.75 90 ASN A C 1
ATOM 758 O O . ASN A 1 90 ? -5.601 12.362 -22.385 1.00 83.75 90 ASN A O 1
ATOM 762 N N . GLY A 1 91 ? -3.435 12.510 -22.958 1.00 71.19 91 GLY A N 1
ATOM 763 C CA . GLY A 1 91 ? -3.475 13.927 -23.334 1.00 71.19 91 GLY A CA 1
ATOM 764 C C . GLY A 1 91 ? -2.330 14.792 -22.804 1.00 71.19 91 GLY A C 1
ATOM 765 O O . GLY A 1 91 ? -1.336 14.316 -22.250 1.00 71.19 91 GLY A O 1
ATOM 766 N N . THR A 1 92 ? -2.479 16.102 -23.013 1.00 53.34 92 THR A N 1
ATOM 767 C CA . THR A 1 92 ? -1.598 17.170 -22.522 1.00 53.34 92 THR A CA 1
ATOM 768 C C . THR A 1 92 ? -1.980 17.596 -21.105 1.00 53.34 92 THR A C 1
ATOM 770 O O . THR A 1 92 ? -3.160 17.679 -20.772 1.00 53.34 92 THR A O 1
ATOM 773 N N . TRP A 1 93 ? -0.967 17.884 -20.281 1.00 50.97 93 TRP A N 1
ATOM 774 C CA . TRP A 1 93 ? -1.091 18.367 -18.900 1.00 50.97 93 TRP A CA 1
ATOM 775 C C . TRP A 1 93 ? -2.238 19.380 -18.742 1.00 50.97 93 TRP A C 1
ATOM 777 O O . TRP A 1 93 ? -2.266 20.396 -19.435 1.00 50.97 93 TRP A O 1
ATOM 787 N N . ASN A 1 94 ? -3.175 19.119 -17.827 1.00 46.78 94 ASN A N 1
ATOM 788 C CA . ASN A 1 94 ? -4.214 20.078 -17.459 1.00 46.78 94 ASN A CA 1
ATOM 789 C C . ASN A 1 94 ? -4.039 20.483 -15.987 1.00 46.78 94 ASN A C 1
ATOM 791 O O . ASN A 1 94 ? -3.587 19.688 -15.166 1.00 46.78 94 ASN A O 1
ATOM 795 N N . ARG A 1 95 ? -4.435 21.710 -15.622 1.00 48.00 95 ARG A N 1
ATOM 796 C CA . ARG A 1 95 ? -4.327 22.234 -14.241 1.00 48.00 95 ARG A CA 1
ATOM 797 C C . ARG A 1 95 ? -5.058 21.386 -13.176 1.00 48.00 95 ARG A C 1
ATOM 799 O O . ARG A 1 95 ? -4.859 21.628 -11.992 1.00 48.00 95 ARG A O 1
ATOM 806 N N . LYS A 1 96 ? -5.905 20.421 -13.566 1.00 47.66 96 LYS A N 1
ATOM 807 C CA . LYS A 1 96 ? -6.628 19.497 -12.669 1.00 47.66 96 LYS A CA 1
ATOM 808 C C . LYS A 1 96 ? -5.932 18.132 -12.504 1.00 47.66 96 LYS A C 1
ATOM 810 O O . LYS A 1 96 ? -6.243 17.419 -11.555 1.00 47.66 96 LYS A O 1
ATOM 815 N N . GLN A 1 97 ? -5.005 17.763 -13.390 1.00 52.72 97 GLN A N 1
ATOM 816 C CA . GLN A 1 97 ? -4.256 16.508 -13.388 1.00 52.72 97 GLN A CA 1
ATOM 817 C C . GLN A 1 97 ? -2.759 16.820 -13.347 1.00 52.72 97 GLN A C 1
ATOM 819 O O . GLN A 1 97 ? -2.134 17.153 -14.350 1.00 52.72 97 GLN A O 1
ATOM 824 N N . ASN A 1 98 ? -2.161 16.667 -12.165 1.00 60.41 98 ASN A N 1
ATOM 825 C CA . ASN A 1 98 ? -0.747 16.975 -11.931 1.00 60.41 98 ASN A CA 1
ATOM 826 C C . ASN A 1 98 ? 0.230 16.075 -12.718 1.00 60.41 98 ASN A C 1
ATOM 828 O O . ASN A 1 98 ? 1.433 16.332 -12.702 1.00 60.41 98 ASN A O 1
ATOM 832 N N . CYS A 1 99 ? -0.244 15.005 -13.366 1.00 75.50 99 CYS A N 1
ATOM 833 C CA . CYS A 1 99 ? 0.569 14.015 -14.075 1.00 75.50 99 CYS A CA 1
ATOM 834 C C . CYS A 1 99 ? -0.121 13.563 -15.372 1.00 75.50 99 CYS A C 1
ATOM 836 O O . CYS A 1 99 ? -1.341 13.427 -15.403 1.00 75.50 99 CYS A O 1
ATOM 838 N N . ILE A 1 100 ? 0.676 13.291 -16.412 1.00 84.81 100 ILE A N 1
ATOM 839 C CA . ILE A 1 100 ? 0.210 12.692 -17.674 1.00 84.81 100 ILE A CA 1
ATOM 840 C C . ILE A 1 100 ? -0.047 11.198 -17.441 1.00 84.81 100 ILE A C 1
ATOM 842 O O . ILE A 1 100 ? 0.747 10.532 -16.768 1.00 84.81 100 ILE A O 1
ATOM 846 N N . GLY A 1 101 ? -1.153 10.685 -17.984 1.00 88.94 101 GLY A N 1
ATOM 847 C CA . GLY A 1 101 ? -1.479 9.266 -17.962 1.00 88.94 101 GLY A CA 1
ATOM 848 C C . GLY A 1 101 ? -0.812 8.522 -19.116 1.00 88.94 101 GLY A C 1
ATOM 849 O O . GLY A 1 101 ? -0.970 8.909 -20.271 1.00 88.94 101 GLY A O 1
ATOM 850 N N . TYR A 1 102 ? -0.105 7.437 -18.809 1.00 91.81 102 TYR A N 1
ATOM 851 C CA . TYR A 1 102 ? 0.530 6.564 -19.797 1.00 91.81 102 TYR A CA 1
ATOM 852 C C . TYR A 1 102 ? -0.023 5.149 -19.715 1.00 91.81 102 TYR A C 1
ATOM 854 O O . TYR A 1 102 ? -0.383 4.679 -18.638 1.00 91.81 102 TYR A O 1
ATOM 862 N N . LYS A 1 103 ? -0.036 4.447 -20.841 1.00 91.62 103 LYS A N 1
ATOM 863 C CA . LYS A 1 103 ? -0.438 3.043 -20.938 1.00 91.62 103 LYS A CA 1
ATOM 864 C C . LYS A 1 103 ? 0.564 2.309 -21.825 1.00 91.62 103 LYS A C 1
ATOM 866 O O . LYS A 1 103 ? 0.876 2.806 -22.901 1.00 91.62 103 LYS A O 1
ATOM 871 N N . LEU A 1 104 ? 1.066 1.157 -21.381 1.00 93.44 104 LEU A N 1
ATOM 872 C CA . LEU A 1 104 ? 1.813 0.234 -22.247 1.00 93.44 104 LEU A CA 1
ATOM 873 C C . LEU A 1 104 ? 0.830 -0.493 -23.169 1.00 93.44 104 LEU A C 1
ATOM 875 O O . LEU A 1 104 ? -0.245 -0.898 -22.717 1.00 93.44 104 LEU A O 1
ATOM 879 N N . THR A 1 105 ? 1.185 -0.654 -24.441 1.00 93.75 105 THR A N 1
ATOM 880 C CA . THR A 1 105 ? 0.397 -1.476 -25.367 1.00 93.75 105 THR A CA 1
ATOM 881 C C . THR A 1 105 ? 0.615 -2.966 -25.081 1.00 93.75 105 THR A C 1
ATOM 883 O O . THR A 1 105 ? 1.604 -3.355 -24.457 1.00 93.75 105 THR A O 1
ATOM 886 N N . GLU A 1 106 ? -0.343 -3.794 -25.494 1.00 90.38 106 GLU A N 1
ATOM 887 C CA . GLU A 1 106 ? -0.455 -5.212 -25.122 1.00 90.38 106 GLU A CA 1
ATOM 888 C C . GLU A 1 106 ? 0.820 -6.046 -25.356 1.00 90.38 106 GLU A C 1
ATOM 890 O O . GLU A 1 106 ? 1.266 -6.678 -24.396 1.00 90.38 106 GLU A O 1
ATOM 895 N N . PRO A 1 107 ? 1.538 -5.932 -26.499 1.00 93.19 107 PRO A N 1
ATOM 896 C CA . PRO A 1 107 ? 2.774 -6.691 -26.708 1.00 93.19 107 PRO A CA 1
ATOM 897 C C . PRO A 1 107 ? 3.866 -6.397 -25.673 1.00 93.19 107 PRO A C 1
ATOM 899 O O . PRO A 1 107 ? 4.767 -7.203 -25.470 1.00 93.19 107 PRO A O 1
ATOM 902 N N . TYR A 1 108 ? 3.824 -5.234 -25.016 1.00 94.19 108 TYR A N 1
ATOM 903 C CA . TYR A 1 108 ? 4.813 -4.830 -24.014 1.00 94.19 108 TYR A CA 1
ATOM 904 C C . TYR A 1 108 ? 4.348 -5.074 -22.571 1.00 94.19 108 TYR A C 1
ATOM 906 O O . TYR A 1 108 ? 5.042 -4.675 -21.629 1.00 94.19 108 TYR A O 1
ATOM 914 N N . LEU A 1 109 ? 3.196 -5.728 -22.399 1.00 89.56 109 LEU A N 1
ATOM 915 C CA . LEU A 1 109 ? 2.714 -6.286 -21.134 1.00 89.56 109 LEU A CA 1
ATOM 916 C C . LEU A 1 109 ? 2.968 -7.799 -21.034 1.00 89.56 109 LEU A C 1
ATOM 918 O O . LEU A 1 109 ? 2.917 -8.348 -19.940 1.00 89.56 109 LEU A O 1
ATOM 922 N N . GLU A 1 110 ? 3.291 -8.460 -22.141 1.00 88.31 110 GLU A N 1
ATOM 923 C CA . GLU A 1 110 ? 3.628 -9.885 -22.189 1.00 88.31 110 GLU A CA 1
ATOM 924 C C . GLU A 1 110 ? 5.126 -10.143 -21.952 1.00 88.31 110 GLU A C 1
ATOM 926 O O . GLU A 1 110 ? 5.961 -9.261 -22.177 1.00 88.31 110 GLU A O 1
ATOM 931 N N . ASP A 1 111 ? 5.469 -11.362 -21.515 1.00 90.56 111 ASP A N 1
ATOM 932 C CA . ASP A 1 111 ? 6.850 -11.835 -21.279 1.00 90.56 111 ASP A CA 1
ATOM 933 C C . ASP A 1 111 ? 7.706 -10.817 -20.497 1.00 90.56 111 ASP A C 1
ATOM 935 O O . ASP A 1 111 ? 8.777 -10.363 -20.926 1.00 90.56 111 ASP A O 1
ATOM 939 N N . VAL A 1 112 ? 7.165 -10.374 -19.356 1.00 92.88 112 VAL A N 1
ATOM 940 C CA . VAL A 1 112 ? 7.823 -9.411 -18.469 1.00 92.88 112 VAL A CA 1
ATOM 941 C C . VAL A 1 112 ? 8.965 -10.087 -17.728 1.00 92.88 112 VAL A C 1
ATOM 943 O O . VAL A 1 112 ? 8.771 -11.053 -16.997 1.00 92.88 112 VAL A O 1
ATOM 946 N N . ILE A 1 113 ? 10.153 -9.503 -17.842 1.00 93.81 113 ILE A N 1
ATOM 947 C CA . ILE A 1 113 ? 11.358 -9.974 -17.170 1.00 93.81 113 ILE A CA 1
ATOM 948 C C . ILE A 1 113 ? 12.015 -8.878 -16.334 1.00 93.81 113 ILE A C 1
ATOM 950 O O . ILE A 1 113 ? 11.924 -7.681 -16.627 1.00 93.81 113 ILE A O 1
ATOM 954 N N . LYS A 1 114 ? 12.731 -9.305 -15.290 1.00 94.50 114 LYS A N 1
ATOM 955 C CA . LYS A 1 114 ? 13.620 -8.447 -14.502 1.00 94.50 114 LYS A CA 1
ATOM 956 C C . LYS A 1 114 ? 14.970 -8.305 -15.210 1.00 94.50 114 LYS A C 1
ATOM 958 O O . LYS A 1 114 ? 15.665 -9.290 -15.433 1.00 94.50 114 LYS A O 1
ATOM 963 N N . VAL A 1 115 ? 15.372 -7.074 -15.517 1.00 94.75 115 VAL A N 1
ATOM 964 C CA . VAL A 1 115 ? 16.631 -6.756 -16.210 1.00 94.75 115 VAL A CA 1
ATOM 965 C C . VAL A 1 115 ? 17.498 -5.861 -15.335 1.00 94.75 115 VAL A C 1
ATOM 967 O O . VAL A 1 115 ? 17.031 -4.848 -14.815 1.00 94.75 115 VAL A O 1
ATOM 970 N N . LYS A 1 116 ? 18.777 -6.214 -15.179 1.00 93.81 116 LYS A N 1
ATOM 971 C CA . LYS A 1 116 ? 19.755 -5.395 -14.452 1.00 93.81 116 LYS A CA 1
ATOM 972 C C . LYS A 1 116 ? 20.161 -4.173 -15.280 1.00 93.81 116 LYS A C 1
ATOM 974 O O . LYS A 1 116 ? 20.496 -4.309 -16.455 1.00 93.81 116 LYS A O 1
ATOM 979 N N . ILE A 1 117 ? 20.189 -2.992 -14.664 1.00 93.19 117 ILE A N 1
ATOM 980 C CA . ILE A 1 117 ? 20.730 -1.781 -15.290 1.00 93.19 117 ILE A CA 1
ATOM 981 C C . ILE A 1 117 ? 22.261 -1.838 -15.251 1.00 93.19 117 ILE A C 1
ATOM 983 O O . ILE A 1 117 ? 22.860 -1.880 -14.177 1.00 93.19 117 ILE A O 1
ATOM 987 N N . GLN A 1 118 ? 22.893 -1.805 -16.426 1.00 92.25 118 GLN A N 1
ATOM 988 C CA . GLN A 1 118 ? 24.357 -1.742 -16.567 1.00 92.25 118 GLN A CA 1
ATOM 989 C C . GLN A 1 118 ? 24.889 -0.309 -16.749 1.00 92.25 118 GLN A C 1
ATOM 991 O O . GLN A 1 118 ? 26.094 -0.107 -16.777 1.00 92.25 118 GLN A O 1
ATOM 996 N N . ASP A 1 119 ? 24.011 0.6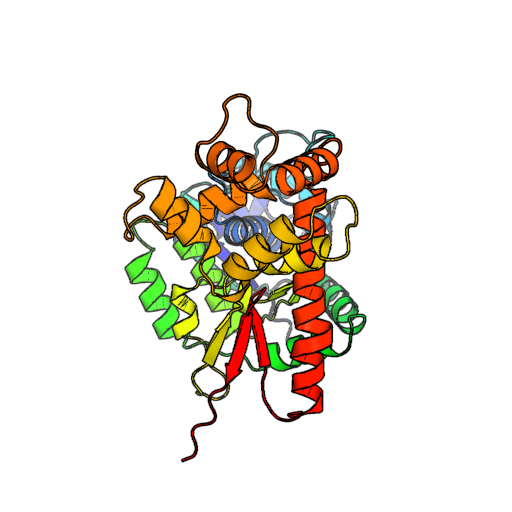87 -16.895 1.00 90.50 119 ASP A N 1
ATOM 997 C CA . ASP A 1 119 ? 24.397 2.100 -16.990 1.00 90.50 119 ASP A CA 1
ATOM 998 C C . ASP A 1 119 ? 24.725 2.657 -15.593 1.00 90.50 119 ASP A C 1
ATOM 1000 O O . ASP A 1 119 ? 23.837 2.825 -14.753 1.00 90.50 119 ASP A O 1
ATOM 1004 N N . ASP A 1 120 ? 26.007 2.925 -15.337 1.00 89.62 120 ASP A N 1
ATOM 1005 C CA . ASP A 1 120 ? 26.500 3.391 -14.036 1.00 89.62 120 ASP A CA 1
ATOM 1006 C C . ASP A 1 120 ? 25.945 4.754 -13.622 1.00 89.62 120 ASP A C 1
ATOM 1008 O O . ASP A 1 120 ? 25.562 4.929 -12.465 1.00 89.62 120 ASP A O 1
ATOM 1012 N N . LEU A 1 121 ? 25.849 5.705 -14.556 1.00 89.44 121 LEU A N 1
ATOM 1013 C CA . LEU A 1 121 ? 25.321 7.043 -14.270 1.00 89.44 121 LEU A CA 1
ATOM 1014 C C . LEU A 1 121 ? 23.843 6.973 -13.902 1.00 89.44 121 LEU A C 1
ATOM 1016 O O . LEU A 1 121 ? 23.350 7.720 -13.056 1.00 89.44 121 LEU A O 1
ATOM 1020 N N . MET A 1 122 ? 23.115 6.083 -14.565 1.00 90.62 122 MET A N 1
ATOM 1021 C CA . MET A 1 122 ? 21.716 5.850 -14.284 1.00 90.62 122 MET A CA 1
ATOM 1022 C C . MET A 1 122 ? 21.514 5.139 -12.945 1.00 90.62 122 MET A C 1
ATOM 1024 O O . MET A 1 122 ? 20.638 5.547 -12.181 1.00 90.62 122 MET A O 1
ATOM 1028 N N . ASN A 1 123 ? 22.350 4.144 -12.632 1.00 91.56 123 ASN A N 1
ATOM 1029 C CA . ASN A 1 123 ? 22.394 3.526 -11.309 1.00 91.56 123 ASN A CA 1
ATOM 1030 C C . ASN A 1 123 ? 22.621 4.580 -10.212 1.00 91.56 123 ASN A C 1
ATOM 1032 O O . ASN A 1 123 ? 21.842 4.635 -9.265 1.00 91.56 123 ASN A O 1
ATOM 1036 N N . ASP A 1 124 ? 23.589 5.486 -10.384 1.00 90.19 124 ASP A N 1
ATOM 1037 C CA . ASP A 1 124 ? 23.889 6.536 -9.398 1.00 90.19 124 ASP A CA 1
ATOM 1038 C C . ASP A 1 124 ? 22.709 7.489 -9.163 1.00 90.19 124 ASP A C 1
ATOM 1040 O O . ASP A 1 124 ? 22.435 7.900 -8.033 1.00 90.19 124 ASP A O 1
ATOM 1044 N N . LYS A 1 125 ? 21.971 7.838 -10.224 1.00 90.69 125 LYS A N 1
ATOM 1045 C CA . LYS A 1 125 ? 20.760 8.665 -10.106 1.00 90.69 125 LYS A CA 1
ATOM 1046 C C . LYS A 1 125 ? 19.639 7.944 -9.358 1.00 90.69 125 LYS A C 1
ATOM 1048 O O . LYS A 1 125 ? 18.945 8.575 -8.561 1.00 90.69 125 LYS A O 1
ATOM 1053 N N . ILE A 1 126 ? 19.447 6.648 -9.615 1.00 89.56 126 ILE A N 1
ATOM 1054 C CA . ILE A 1 126 ? 18.433 5.837 -8.927 1.00 89.56 126 ILE A CA 1
ATOM 1055 C C . ILE A 1 126 ? 18.802 5.674 -7.449 1.00 89.56 126 ILE A C 1
ATOM 1057 O O . ILE A 1 126 ? 17.949 5.868 -6.582 1.00 89.56 126 ILE A O 1
ATOM 1061 N N . ASP A 1 127 ? 20.068 5.391 -7.154 1.00 89.44 127 ASP A N 1
ATOM 1062 C CA . ASP A 1 127 ? 20.558 5.221 -5.787 1.00 89.44 127 ASP A CA 1
ATOM 1063 C C . ASP A 1 127 ? 20.438 6.519 -4.986 1.00 89.44 127 ASP A C 1
ATOM 1065 O O . ASP A 1 127 ? 20.011 6.493 -3.834 1.00 89.44 127 ASP A O 1
ATOM 1069 N N . ARG A 1 128 ? 20.703 7.678 -5.604 1.00 89.31 128 ARG A N 1
ATOM 1070 C CA . ARG A 1 128 ? 20.456 8.984 -4.973 1.00 89.31 128 ARG A CA 1
ATOM 1071 C C . ARG A 1 128 ? 18.996 9.148 -4.551 1.00 89.31 128 ARG A C 1
ATOM 1073 O O . ARG A 1 128 ? 18.731 9.540 -3.419 1.00 89.31 128 ARG A O 1
ATOM 1080 N N . PHE A 1 129 ? 18.057 8.800 -5.429 1.00 82.88 129 PHE A N 1
ATOM 1081 C CA . PHE A 1 129 ? 16.628 8.866 -5.118 1.00 82.88 129 PHE A CA 1
ATOM 1082 C C . PHE A 1 129 ? 16.232 7.903 -3.984 1.00 82.88 129 PHE A C 1
ATOM 1084 O O . PHE A 1 129 ? 15.428 8.250 -3.119 1.00 82.88 129 PHE A O 1
ATOM 1091 N N . ARG A 1 130 ? 16.824 6.703 -3.945 1.00 84.12 130 ARG A N 1
ATOM 1092 C CA . ARG A 1 130 ? 16.621 5.739 -2.849 1.00 84.12 130 ARG A CA 1
ATOM 1093 C C . ARG A 1 130 ? 17.187 6.256 -1.525 1.00 84.12 130 ARG A C 1
ATOM 1095 O O . ARG A 1 130 ? 16.527 6.116 -0.499 1.00 84.12 130 ARG A O 1
ATOM 1102 N N . SER A 1 131 ? 18.355 6.895 -1.548 1.00 86.81 131 SER A N 1
ATOM 1103 C CA . SER A 1 131 ? 18.978 7.504 -0.367 1.00 86.81 131 SER A CA 1
ATOM 1104 C C . SER A 1 131 ? 18.153 8.663 0.195 1.00 86.81 131 SER A C 1
ATOM 1106 O O . SER A 1 131 ? 17.948 8.716 1.403 1.00 86.81 131 SER A O 1
ATOM 1108 N N . GLU A 1 132 ? 17.605 9.541 -0.656 1.00 86.62 132 GLU A N 1
ATOM 1109 C CA . GLU A 1 132 ? 16.654 10.589 -0.232 1.00 86.62 132 GLU A CA 1
ATOM 1110 C C . GLU A 1 132 ? 15.456 9.980 0.513 1.00 86.62 132 GLU A C 1
ATOM 1112 O O . GLU A 1 132 ? 15.047 10.466 1.569 1.00 86.62 132 GLU A O 1
ATOM 1117 N N . LYS A 1 133 ? 14.918 8.868 -0.005 1.00 84.44 133 LYS A N 1
ATOM 1118 C CA . LYS A 1 133 ? 13.807 8.162 0.636 1.00 84.44 133 LYS A CA 1
ATOM 1119 C C . LYS A 1 133 ? 14.213 7.518 1.964 1.00 84.44 133 LYS A C 1
ATOM 1121 O O . LYS A 1 133 ? 13.458 7.614 2.928 1.00 84.44 133 LYS A O 1
ATOM 1126 N N . LEU A 1 134 ? 15.400 6.923 2.051 1.00 87.75 134 LEU A N 1
ATOM 1127 C CA . LEU A 1 134 ? 15.910 6.352 3.300 1.00 87.75 134 LEU A CA 1
ATOM 1128 C C . LEU A 1 134 ? 16.061 7.419 4.394 1.00 87.75 134 LEU A C 1
ATOM 1130 O O . LEU A 1 134 ? 15.628 7.196 5.522 1.00 87.75 134 LEU A O 1
ATOM 1134 N N . LEU A 1 135 ? 16.597 8.592 4.048 1.00 89.69 135 LEU A N 1
ATOM 1135 C CA . LEU A 1 135 ? 16.697 9.729 4.969 1.00 89.69 135 LEU A CA 1
ATOM 1136 C C . LEU A 1 135 ? 15.316 10.168 5.475 1.00 89.69 135 LEU A C 1
ATOM 1138 O O . LEU A 1 135 ? 15.156 10.441 6.660 1.00 89.69 135 LEU A O 1
ATOM 1142 N N . SER A 1 136 ? 14.297 10.173 4.607 1.00 89.62 136 SER A N 1
ATOM 1143 C CA . SER A 1 136 ? 12.930 10.512 5.026 1.00 89.62 136 SER A CA 1
ATOM 1144 C C . SER A 1 136 ? 12.345 9.521 6.041 1.00 89.62 136 SER A C 1
ATOM 1146 O O . SER A 1 136 ? 11.591 9.927 6.918 1.00 89.62 136 SER A O 1
ATOM 1148 N N . ILE A 1 137 ? 12.728 8.239 5.973 1.00 90.94 137 ILE A N 1
ATOM 1149 C CA . ILE A 1 137 ? 12.300 7.212 6.936 1.00 90.94 137 ILE A CA 1
ATOM 1150 C C . ILE A 1 137 ? 12.988 7.424 8.289 1.00 90.94 137 ILE A C 1
ATOM 1152 O O . ILE A 1 137 ? 12.346 7.296 9.328 1.00 90.94 137 ILE A O 1
ATOM 1156 N N . GLN A 1 138 ? 14.268 7.805 8.286 1.00 91.00 138 GLN A N 1
ATOM 1157 C CA . GLN A 1 138 ? 15.025 8.116 9.506 1.00 91.00 138 GLN A CA 1
ATOM 1158 C C . GLN A 1 138 ? 14.485 9.343 10.256 1.00 91.00 138 GLN A C 1
ATOM 1160 O O . GLN A 1 138 ? 14.752 9.505 11.441 1.00 91.00 138 GLN A O 1
ATOM 1165 N N . GLN A 1 139 ? 13.710 10.197 9.586 1.00 93.50 139 GLN A N 1
ATOM 1166 C CA . GLN A 1 139 ? 13.033 11.344 10.198 1.00 93.50 139 GLN A CA 1
ATOM 1167 C C . GLN A 1 139 ? 11.652 10.997 10.781 1.00 93.50 139 GLN A C 1
ATOM 1169 O O . GLN A 1 139 ? 11.030 11.847 11.415 1.00 93.50 139 GLN A O 1
ATOM 1174 N N . LEU A 1 140 ? 11.144 9.776 10.568 1.00 94.25 140 LEU A N 1
ATOM 1175 C CA . LEU A 1 140 ? 9.873 9.334 11.149 1.00 94.25 140 LEU A CA 1
ATOM 1176 C C . LEU A 1 140 ? 10.026 9.016 12.643 1.00 94.25 140 LEU A C 1
ATOM 1178 O O . LEU A 1 140 ? 11.134 8.891 13.156 1.00 94.25 140 LEU A O 1
ATOM 1182 N N . SER A 1 141 ? 8.906 8.853 13.350 1.00 94.94 141 SER A N 1
ATOM 1183 C CA . SER A 1 141 ? 8.913 8.459 14.763 1.00 94.94 141 SER A CA 1
ATOM 1184 C C . SER A 1 141 ? 9.554 7.079 14.982 1.00 94.94 141 SER A C 1
ATOM 1186 O O . SER A 1 141 ? 9.569 6.233 14.083 1.00 94.94 141 SER A O 1
ATOM 1188 N N . GLY A 1 142 ? 10.039 6.828 16.204 1.00 95.69 142 GLY A N 1
ATOM 1189 C CA . GLY A 1 142 ? 10.664 5.557 16.598 1.00 95.69 142 GLY A CA 1
ATOM 1190 C C . GLY A 1 142 ? 9.878 4.299 16.187 1.00 95.69 142 GLY A C 1
ATOM 1191 O O . GLY A 1 142 ? 10.480 3.402 15.597 1.00 95.69 142 GLY A O 1
ATOM 1192 N N . PRO A 1 143 ? 8.542 4.236 16.382 1.00 96.50 143 PRO A N 1
ATOM 1193 C CA . PRO A 1 143 ? 7.726 3.118 15.906 1.00 96.50 143 PRO A CA 1
ATOM 1194 C C . PRO A 1 143 ? 7.865 2.848 14.405 1.00 96.50 143 PRO A C 1
ATOM 1196 O O . PRO A 1 143 ? 8.038 1.704 13.997 1.00 96.50 143 PRO A O 1
ATOM 1199 N N . HIS A 1 144 ? 7.838 3.885 13.564 1.00 97.00 144 HIS A N 1
ATOM 1200 C CA . HIS A 1 144 ? 7.977 3.709 12.119 1.00 97.00 144 HIS A CA 1
ATOM 1201 C C . HIS A 1 144 ? 9.388 3.275 11.712 1.00 97.00 144 HIS A C 1
ATOM 1203 O O . HIS A 1 144 ? 9.525 2.460 10.800 1.00 97.00 144 HIS A O 1
ATOM 1209 N N . GLN A 1 145 ? 10.423 3.786 12.384 1.00 96.38 145 GLN A N 1
ATOM 1210 C CA . GLN A 1 145 ? 11.799 3.344 12.152 1.00 96.38 145 GLN A CA 1
ATOM 1211 C C . GLN A 1 145 ? 11.951 1.855 12.491 1.00 96.38 145 GLN A C 1
ATOM 1213 O O . GLN A 1 145 ? 12.443 1.089 11.668 1.00 96.38 145 GLN A O 1
ATOM 1218 N N . ALA A 1 146 ? 11.438 1.421 13.646 1.00 96.62 146 ALA A N 1
ATOM 1219 C CA . ALA A 1 146 ? 11.462 0.019 14.061 1.00 96.62 146 ALA A CA 1
ATOM 1220 C C . ALA A 1 146 ? 10.682 -0.896 13.101 1.00 96.62 146 ALA A C 1
ATOM 1222 O O . ALA A 1 146 ? 11.158 -1.974 12.750 1.00 96.62 146 ALA A O 1
ATOM 1223 N N . LEU A 1 147 ? 9.515 -0.455 12.614 1.00 97.31 147 LEU A N 1
ATOM 1224 C CA . LEU A 1 147 ? 8.762 -1.182 11.587 1.00 97.31 147 LEU A CA 1
ATOM 1225 C C . LEU A 1 147 ? 9.571 -1.336 10.294 1.00 97.31 147 LEU A C 1
ATOM 1227 O O . LEU A 1 147 ? 9.564 -2.409 9.697 1.00 97.31 147 LEU A O 1
ATOM 1231 N N . TYR A 1 148 ? 10.290 -0.300 9.861 1.00 96.69 148 TYR A N 1
ATOM 1232 C CA . TYR A 1 148 ? 11.157 -0.400 8.690 1.00 96.69 148 TYR A CA 1
ATOM 1233 C C . TYR A 1 148 ? 12.345 -1.347 8.920 1.00 96.69 148 TYR A C 1
ATOM 1235 O O . TYR A 1 148 ? 12.687 -2.134 8.038 1.00 96.69 148 TYR A O 1
ATOM 1243 N N . GLU A 1 149 ? 12.941 -1.332 10.112 1.00 96.25 149 GLU A N 1
ATOM 1244 C CA . GLU A 1 149 ? 13.997 -2.277 10.483 1.00 96.25 149 GLU A CA 1
ATOM 1245 C C . GLU A 1 149 ? 13.501 -3.730 10.466 1.00 96.25 149 GLU A C 1
ATOM 1247 O O . GLU A 1 149 ? 14.146 -4.599 9.877 1.00 96.25 149 GLU A O 1
ATOM 1252 N N . ASN A 1 150 ? 12.308 -3.980 11.007 1.00 96.94 150 ASN A N 1
ATOM 1253 C CA . ASN A 1 150 ? 11.653 -5.286 10.955 1.00 96.94 150 ASN A CA 1
ATOM 1254 C C . ASN A 1 150 ? 11.263 -5.697 9.531 1.00 96.94 150 ASN A C 1
ATOM 1256 O O . ASN A 1 150 ? 11.393 -6.871 9.182 1.00 96.94 150 ASN A O 1
ATOM 1260 N N . LEU A 1 151 ? 10.842 -4.752 8.686 1.00 96.81 151 LEU A N 1
ATOM 1261 C CA . LEU A 1 151 ? 10.501 -5.013 7.287 1.00 96.81 151 LEU A CA 1
ATOM 1262 C C . LEU A 1 151 ? 11.680 -5.606 6.511 1.00 96.81 151 LEU A C 1
ATOM 1264 O O . LEU A 1 151 ? 11.467 -6.468 5.666 1.00 96.81 151 LEU A O 1
ATOM 1268 N N . LYS A 1 152 ? 12.917 -5.194 6.813 1.00 95.81 152 LYS A N 1
ATOM 1269 C CA . LYS A 1 152 ? 14.118 -5.714 6.138 1.00 95.81 152 LYS A CA 1
ATOM 1270 C C . LYS A 1 152 ? 14.401 -7.194 6.415 1.00 95.81 152 LYS A C 1
ATOM 1272 O O . LYS A 1 152 ? 15.229 -7.781 5.728 1.00 95.81 152 LYS A O 1
ATOM 1277 N N . LYS A 1 153 ? 13.741 -7.780 7.418 1.00 96.25 153 LYS A N 1
ATOM 1278 C CA . LYS A 1 153 ? 13.822 -9.209 7.760 1.00 96.25 153 LYS A CA 1
ATOM 1279 C C . LYS A 1 153 ? 12.768 -10.051 7.028 1.00 96.25 153 LYS A C 1
ATOM 1281 O O . LYS A 1 153 ? 12.713 -11.259 7.222 1.00 96.25 153 LYS A O 1
ATOM 1286 N N . LEU A 1 154 ? 11.892 -9.409 6.251 1.00 96.06 154 LEU A N 1
ATOM 1287 C CA . LEU A 1 154 ? 10.820 -10.073 5.526 1.00 96.06 154 LEU A CA 1
ATOM 1288 C C . LEU A 1 154 ? 11.381 -10.808 4.306 1.00 96.06 154 LEU A C 1
ATOM 1290 O O . LEU A 1 154 ? 12.045 -10.207 3.462 1.00 96.06 154 LEU A O 1
ATOM 1294 N N . GLU A 1 155 ? 11.038 -12.082 4.188 1.00 96.19 155 GLU A N 1
ATOM 1295 C CA . GLU A 1 155 ? 11.413 -12.953 3.080 1.00 96.19 155 GLU A CA 1
ATOM 1296 C C . GLU A 1 155 ? 10.159 -13.553 2.430 1.00 96.19 155 GLU A C 1
ATOM 1298 O O . GLU A 1 155 ? 9.053 -13.492 2.977 1.00 96.19 155 GLU A O 1
ATOM 1303 N N . ILE A 1 156 ? 10.319 -14.092 1.222 1.00 96.69 156 ILE A N 1
ATOM 1304 C CA . ILE A 1 156 ? 9.238 -14.732 0.473 1.00 96.69 156 ILE A CA 1
ATOM 1305 C C . ILE A 1 156 ? 9.737 -16.026 -0.164 1.00 96.69 156 ILE A C 1
ATOM 1307 O O . ILE A 1 156 ? 10.808 -16.045 -0.779 1.00 96.69 156 ILE A O 1
ATOM 1311 N N . TYR A 1 157 ? 8.922 -17.076 -0.091 1.00 97.69 157 TYR A N 1
ATOM 1312 C CA . TYR A 1 157 ? 9.087 -18.301 -0.873 1.00 97.69 157 TYR A CA 1
ATOM 1313 C C . TYR A 1 157 ? 8.878 -17.992 -2.365 1.00 97.69 157 TYR A C 1
ATOM 1315 O O . TYR A 1 157 ? 7.769 -18.041 -2.896 1.00 97.69 157 TYR A O 1
ATOM 1323 N N . ASN A 1 158 ? 9.948 -17.531 -3.023 1.00 96.44 158 ASN A N 1
ATOM 1324 C CA . ASN A 1 158 ? 9.889 -16.890 -4.338 1.00 96.44 158 ASN A CA 1
ATOM 1325 C C . ASN A 1 158 ? 9.369 -17.819 -5.442 1.00 96.44 158 ASN A C 1
ATOM 1327 O O . ASN A 1 158 ? 8.662 -17.351 -6.332 1.00 96.44 158 ASN A O 1
ATOM 1331 N N . ASN A 1 159 ? 9.721 -19.103 -5.418 1.00 97.25 159 ASN A N 1
ATOM 1332 C CA . ASN A 1 159 ? 9.321 -20.030 -6.476 1.00 97.25 159 ASN A CA 1
ATOM 1333 C C . ASN A 1 159 ? 7.831 -20.358 -6.356 1.00 97.25 159 ASN A C 1
ATOM 1335 O O . ASN A 1 159 ? 7.085 -20.202 -7.316 1.00 97.25 159 ASN A O 1
ATOM 1339 N N . GLU A 1 160 ? 7.395 -20.692 -5.150 1.00 98.06 160 GLU A N 1
ATOM 1340 C CA . GLU A 1 160 ? 6.028 -21.037 -4.783 1.00 98.06 160 GLU A CA 1
ATOM 1341 C C . GLU A 1 160 ? 5.081 -19.854 -5.017 1.00 98.06 160 GLU A C 1
ATOM 1343 O O . GLU A 1 160 ? 4.006 -20.008 -5.598 1.00 98.06 160 GLU A O 1
ATOM 1348 N N . ALA A 1 161 ? 5.507 -18.643 -4.644 1.00 97.62 161 ALA A N 1
ATOM 1349 C CA . ALA A 1 161 ? 4.744 -17.427 -4.892 1.00 97.62 161 ALA A CA 1
ATOM 1350 C C . ALA A 1 161 ? 4.574 -17.138 -6.392 1.00 97.62 161 ALA A C 1
ATOM 1352 O O . ALA A 1 161 ? 3.495 -16.716 -6.811 1.00 97.62 161 ALA A O 1
ATOM 1353 N N . ASN A 1 162 ? 5.615 -17.356 -7.208 1.00 96.69 162 ASN A N 1
ATOM 1354 C CA . ASN A 1 162 ? 5.528 -17.156 -8.658 1.00 96.69 162 ASN A CA 1
ATOM 1355 C C . ASN A 1 162 ? 4.688 -18.240 -9.339 1.00 96.69 162 ASN A C 1
ATOM 1357 O O . ASN A 1 162 ? 3.866 -17.890 -10.179 1.00 96.69 162 ASN A O 1
ATOM 1361 N N . GLN A 1 163 ? 4.830 -19.508 -8.941 1.00 97.50 163 GLN A N 1
ATOM 1362 C CA . GLN A 1 163 ? 4.000 -20.611 -9.439 1.00 97.50 163 GLN A CA 1
ATOM 1363 C C . GLN A 1 163 ? 2.519 -20.356 -9.160 1.00 97.50 163 GLN A C 1
ATOM 1365 O O . GLN A 1 163 ? 1.697 -20.431 -10.068 1.00 97.50 163 GLN A O 1
ATOM 1370 N N . PHE A 1 164 ? 2.183 -19.969 -7.926 1.00 97.50 164 PHE A N 1
ATOM 1371 C CA . PHE A 1 164 ? 0.818 -19.588 -7.574 1.00 97.50 164 PHE A CA 1
ATOM 1372 C C . PHE A 1 164 ? 0.333 -18.395 -8.404 1.00 97.50 164 PHE A C 1
ATOM 1374 O O . PHE A 1 164 ? -0.781 -18.399 -8.915 1.00 97.50 164 PHE A O 1
ATOM 1381 N N . ASN A 1 165 ? 1.163 -17.361 -8.566 1.00 95.62 165 ASN A N 1
ATOM 1382 C CA . ASN A 1 165 ? 0.789 -16.189 -9.352 1.00 95.62 165 ASN A CA 1
ATOM 1383 C C . ASN A 1 165 ? 0.522 -16.532 -10.828 1.00 95.62 165 ASN A C 1
ATOM 1385 O O . ASN A 1 165 ? -0.410 -15.993 -11.420 1.00 95.62 165 ASN A O 1
ATOM 1389 N N . GLU A 1 166 ? 1.338 -17.407 -11.413 1.00 94.50 166 GLU A N 1
ATOM 1390 C CA . GLU A 1 166 ? 1.189 -17.889 -12.784 1.00 94.50 166 GLU A CA 1
ATOM 1391 C C . GLU A 1 166 ? -0.095 -18.703 -12.955 1.00 94.50 166 GLU A C 1
ATOM 1393 O O . GLU A 1 166 ? -0.894 -18.378 -13.831 1.00 94.50 166 GLU A O 1
ATOM 1398 N N . GLN A 1 167 ? -0.340 -19.677 -12.078 1.00 95.00 167 GLN A N 1
ATOM 1399 C CA . GLN A 1 167 ? -1.538 -20.522 -12.118 1.00 95.00 167 GLN A CA 1
ATOM 1400 C C . GLN A 1 167 ? -2.835 -19.718 -11.972 1.00 95.00 167 GLN A C 1
ATOM 1402 O O . GLN A 1 167 ? -3.801 -19.980 -12.678 1.00 95.00 167 GLN A O 1
ATOM 1407 N N . GLU A 1 168 ? -2.856 -18.722 -11.085 1.00 93.75 168 GLU A N 1
ATOM 1408 C CA . GLU A 1 168 ? -4.086 -17.998 -10.743 1.00 93.75 168 GLU A CA 1
ATOM 1409 C C . GLU A 1 168 ? -4.390 -16.805 -11.657 1.00 93.75 168 GLU A C 1
ATOM 1411 O O . GLU A 1 168 ? -5.545 -16.398 -11.775 1.00 93.75 168 GLU A O 1
ATOM 1416 N N . TYR A 1 169 ? -3.369 -16.164 -12.244 1.00 91.38 169 TYR A N 1
ATOM 1417 C CA . TYR A 1 169 ? -3.553 -14.840 -12.858 1.00 91.38 169 TYR A CA 1
ATOM 1418 C C . TYR A 1 169 ? -2.978 -14.670 -14.260 1.00 91.38 169 TYR A C 1
ATOM 1420 O O . TYR A 1 169 ? -3.282 -13.648 -14.882 1.00 91.38 169 TYR A O 1
ATOM 1428 N N . SER A 1 170 ? -2.150 -15.593 -14.759 1.00 85.62 170 SER A N 1
ATOM 1429 C CA . SER A 1 170 ? -1.483 -15.411 -16.059 1.00 85.62 170 SER A CA 1
ATOM 1430 C C . SER A 1 170 ? -2.468 -15.334 -17.233 1.00 85.62 170 SER A C 1
ATOM 1432 O O . SER A 1 170 ? -2.248 -14.533 -18.140 1.00 85.62 170 SER A O 1
ATOM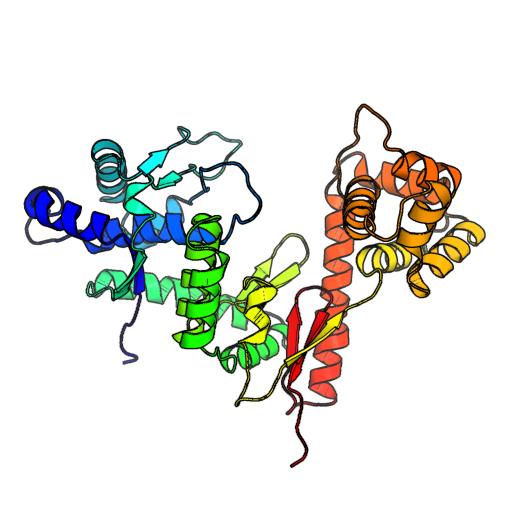 1434 N N . THR A 1 171 ? -3.571 -16.089 -17.184 1.00 82.81 171 THR A N 1
ATOM 1435 C CA . THR A 1 171 ? -4.596 -16.143 -18.240 1.00 82.81 171 THR A CA 1
ATOM 1436 C C . THR A 1 171 ? -5.682 -15.084 -18.056 1.00 82.81 171 THR A C 1
ATOM 1438 O O . THR A 1 171 ? -5.943 -14.292 -18.959 1.00 82.81 171 THR A O 1
ATOM 1441 N N . ASP A 1 172 ? -6.287 -15.025 -16.868 1.00 81.56 172 ASP A N 1
ATOM 1442 C CA . ASP A 1 172 ? -7.544 -14.291 -16.662 1.00 81.56 172 ASP A CA 1
ATOM 1443 C C . ASP A 1 172 ? -7.327 -12.839 -16.222 1.00 81.56 172 ASP A C 1
ATOM 1445 O O . ASP A 1 172 ? -8.235 -12.005 -16.279 1.00 81.56 172 ASP A O 1
ATOM 1449 N N . SER A 1 173 ? -6.124 -12.505 -15.742 1.00 86.38 173 SER A N 1
ATOM 1450 C CA . SER A 1 173 ? -5.848 -11.186 -15.181 1.00 86.38 173 SER A CA 1
ATOM 1451 C C . SER A 1 173 ? -4.374 -10.780 -15.297 1.00 86.38 173 SER A C 1
ATOM 1453 O O . SER A 1 173 ? -3.702 -10.521 -14.289 1.00 86.38 173 SER A O 1
ATOM 1455 N N . LEU A 1 174 ? -3.909 -10.573 -16.535 1.00 84.56 174 LEU A N 1
ATOM 1456 C CA . LEU A 1 174 ? -2.535 -10.159 -16.862 1.00 84.56 174 LEU A CA 1
ATOM 1457 C C . LEU A 1 174 ? -2.024 -8.975 -16.014 1.00 84.56 174 LEU A C 1
ATOM 1459 O O . LEU A 1 174 ? -0.902 -8.991 -15.512 1.00 84.56 174 LEU A O 1
ATOM 1463 N N . LYS A 1 175 ? -2.856 -7.952 -15.765 1.00 83.62 175 LYS A N 1
ATOM 1464 C CA . LYS A 1 175 ? -2.474 -6.809 -14.907 1.00 83.62 175 LYS A CA 1
ATOM 1465 C C . LYS A 1 175 ? -2.144 -7.231 -13.468 1.00 83.62 175 LYS A C 1
ATOM 1467 O O . LYS A 1 175 ? -1.173 -6.734 -12.893 1.00 83.62 175 LYS A O 1
ATOM 1472 N N . LYS A 1 176 ? -2.947 -8.128 -12.880 1.00 87.38 176 LYS A N 1
ATOM 1473 C CA . LYS A 1 176 ? -2.726 -8.658 -11.521 1.00 87.38 176 LYS A CA 1
ATOM 1474 C C . LYS A 1 176 ? -1.494 -9.560 -11.503 1.00 87.38 176 LYS A C 1
ATOM 1476 O O . LYS A 1 176 ? -0.662 -9.384 -10.617 1.00 87.38 176 LYS A O 1
ATOM 1481 N N . PHE A 1 177 ? -1.324 -10.406 -12.522 1.00 90.50 177 PHE A N 1
ATOM 1482 C CA . PHE A 1 177 ? -0.132 -11.236 -12.701 1.00 90.50 177 PHE A CA 1
ATOM 1483 C C . PHE A 1 177 ? 1.156 -10.402 -12.706 1.00 90.50 177 PHE A C 1
ATOM 1485 O O . PHE A 1 177 ? 2.026 -10.618 -11.861 1.00 90.50 177 PHE A O 1
ATOM 1492 N N . ILE A 1 178 ? 1.250 -9.390 -13.579 1.00 89.75 178 ILE A N 1
ATOM 1493 C CA . ILE A 1 178 ? 2.423 -8.502 -13.675 1.00 89.75 178 ILE A CA 1
ATOM 1494 C C . ILE A 1 178 ? 2.651 -7.762 -12.356 1.00 89.75 178 ILE A C 1
ATOM 1496 O O . ILE A 1 178 ? 3.780 -7.676 -11.867 1.00 89.75 178 ILE A O 1
ATOM 1500 N N . SER A 1 179 ? 1.581 -7.229 -11.756 1.00 89.88 179 SER A N 1
ATOM 1501 C CA . SER A 1 179 ? 1.671 -6.520 -10.479 1.00 89.88 179 SER A CA 1
ATOM 1502 C C . SER A 1 179 ? 2.291 -7.393 -9.395 1.00 89.88 179 SER A C 1
ATOM 1504 O O . SER A 1 179 ? 3.148 -6.928 -8.646 1.00 89.88 179 SER A O 1
ATOM 1506 N N . ASN A 1 180 ? 1.833 -8.632 -9.287 1.00 93.19 180 ASN A N 1
ATOM 1507 C CA . ASN A 1 180 ? 2.303 -9.579 -8.295 1.00 93.19 180 ASN A CA 1
ATOM 1508 C C . ASN A 1 180 ? 3.738 -10.019 -8.580 1.00 93.19 180 ASN A C 1
ATOM 1510 O O . ASN A 1 180 ? 4.556 -9.979 -7.666 1.00 93.19 180 ASN A O 1
ATOM 1514 N N . TYR A 1 181 ? 4.075 -10.322 -9.837 1.00 93.88 181 TYR A N 1
ATOM 1515 C CA . TYR A 1 181 ? 5.436 -10.670 -10.250 1.00 93.88 181 TYR A CA 1
ATOM 1516 C C . TYR A 1 181 ? 6.448 -9.588 -9.844 1.00 93.88 181 TYR A C 1
ATOM 1518 O O . TYR A 1 181 ? 7.484 -9.883 -9.248 1.00 93.88 181 TYR A O 1
ATOM 1526 N N . ILE A 1 182 ? 6.120 -8.310 -10.075 1.00 93.19 182 ILE A N 1
ATOM 1527 C CA . ILE A 1 182 ? 6.967 -7.177 -9.672 1.00 93.19 182 ILE A CA 1
ATOM 1528 C C . ILE A 1 182 ? 7.133 -7.117 -8.150 1.00 93.19 182 ILE A C 1
ATOM 1530 O O . ILE A 1 182 ? 8.242 -6.895 -7.663 1.00 93.19 182 ILE A O 1
ATOM 1534 N N . LEU A 1 183 ? 6.047 -7.279 -7.389 1.00 93.44 183 LEU A N 1
ATOM 1535 C CA . LEU A 1 183 ? 6.080 -7.195 -5.926 1.00 93.44 183 LEU A CA 1
ATOM 1536 C C . LEU A 1 183 ? 6.855 -8.365 -5.301 1.00 93.44 183 LEU A C 1
ATOM 1538 O O . LEU A 1 183 ? 7.692 -8.120 -4.432 1.00 93.44 183 LEU A O 1
ATOM 1542 N N . ILE A 1 184 ? 6.637 -9.592 -5.790 1.00 95.50 184 ILE A N 1
ATOM 1543 C CA . ILE A 1 184 ? 7.392 -10.797 -5.414 1.00 95.50 184 ILE A CA 1
ATOM 1544 C C . ILE A 1 184 ? 8.876 -10.566 -5.694 1.00 95.50 184 ILE A C 1
ATOM 1546 O O . ILE A 1 184 ? 9.702 -10.690 -4.795 1.00 95.50 184 ILE A O 1
ATOM 1550 N N . SER A 1 185 ? 9.206 -10.148 -6.918 1.00 94.44 185 SER A N 1
ATOM 1551 C CA . SER A 1 185 ? 10.588 -9.971 -7.358 1.00 94.44 185 SER A CA 1
ATOM 1552 C C . SER A 1 185 ? 11.331 -8.863 -6.614 1.00 94.44 185 SER A C 1
ATOM 1554 O O . SER A 1 185 ? 12.539 -8.971 -6.413 1.00 94.44 185 SER A O 1
ATOM 1556 N N . LYS A 1 186 ? 10.643 -7.782 -6.224 1.00 92.19 186 LYS A N 1
ATOM 1557 C CA . LYS A 1 186 ? 11.227 -6.725 -5.385 1.00 92.19 186 LYS A CA 1
ATOM 1558 C C . LYS A 1 186 ? 11.529 -7.246 -3.988 1.00 92.19 186 LYS A C 1
ATOM 1560 O O . LYS A 1 186 ? 12.623 -7.011 -3.483 1.00 92.19 186 LYS A O 1
ATOM 1565 N N . LEU A 1 187 ? 10.580 -7.954 -3.378 1.00 93.56 187 LEU A N 1
ATOM 1566 C CA . LEU A 1 187 ? 10.760 -8.481 -2.032 1.00 93.56 187 LEU A CA 1
ATOM 1567 C C . LEU A 1 187 ? 11.861 -9.549 -1.987 1.00 93.56 187 LEU A C 1
ATOM 1569 O O . LEU A 1 187 ? 12.753 -9.447 -1.152 1.00 93.56 187 LEU A O 1
ATOM 1573 N N . SER A 1 188 ? 11.870 -10.497 -2.928 1.00 94.31 188 SER A N 1
ATOM 1574 C CA . SER A 1 188 ? 12.888 -11.555 -2.984 1.00 94.31 188 SER A CA 1
ATOM 1575 C C . SER A 1 188 ? 14.303 -11.036 -3.252 1.00 94.31 188 SER A C 1
ATOM 1577 O O . SER A 1 188 ? 15.276 -11.689 -2.889 1.00 94.31 188 SER A O 1
ATOM 1579 N N . SER A 1 189 ? 14.447 -9.839 -3.833 1.00 91.75 189 SER A N 1
ATOM 1580 C CA . SER A 1 189 ? 15.746 -9.169 -3.980 1.00 91.75 189 SER A CA 1
ATOM 1581 C C . SER A 1 189 ? 16.085 -8.169 -2.871 1.00 91.75 189 SER A C 1
ATOM 1583 O O . SER A 1 189 ? 17.044 -7.413 -3.028 1.00 91.75 189 SER A O 1
ATOM 1585 N N . GLY A 1 190 ? 15.303 -8.106 -1.789 1.00 91.06 190 GLY A N 1
ATOM 1586 C CA . GLY A 1 190 ? 15.530 -7.171 -0.683 1.00 91.06 190 GLY A CA 1
ATOM 1587 C C . GLY A 1 190 ? 15.302 -5.696 -1.046 1.00 91.06 190 GLY A C 1
ATOM 1588 O O . GLY A 1 190 ? 15.875 -4.801 -0.424 1.00 91.06 190 GLY A O 1
ATOM 1589 N N . GLU A 1 191 ? 14.491 -5.410 -2.070 1.00 90.69 191 GLU A N 1
ATOM 1590 C CA . GLU A 1 191 ? 14.083 -4.046 -2.424 1.00 90.69 191 GLU A CA 1
ATOM 1591 C C . GLU A 1 191 ? 12.906 -3.609 -1.538 1.00 90.69 191 GLU A C 1
ATOM 1593 O O . GLU A 1 191 ? 11.732 -3.655 -1.928 1.00 90.69 191 GLU A O 1
ATOM 1598 N N . PHE A 1 192 ? 13.236 -3.193 -0.314 1.00 91.94 192 PHE A N 1
ATOM 1599 C CA . PHE A 1 192 ? 12.253 -2.772 0.679 1.00 91.94 192 PHE A CA 1
ATOM 1600 C C . PHE A 1 192 ? 11.704 -1.364 0.402 1.00 91.94 192 PHE A C 1
ATOM 1602 O O . PHE A 1 192 ? 12.422 -0.436 0.029 1.00 91.94 192 PHE A O 1
ATOM 1609 N N . TYR A 1 193 ? 10.399 -1.209 0.594 1.00 91.12 193 TYR A N 1
ATOM 1610 C CA . TYR A 1 193 ? 9.624 0.010 0.422 1.00 91.12 193 TYR A CA 1
ATOM 1611 C C . TYR A 1 193 ? 8.890 0.304 1.721 1.00 91.12 193 TYR A C 1
ATOM 1613 O O . TYR A 1 193 ? 8.236 -0.577 2.274 1.00 91.12 193 TYR A O 1
ATOM 1621 N N . TYR A 1 194 ? 8.960 1.554 2.164 1.00 94.31 194 TYR A N 1
ATOM 1622 C CA . TYR A 1 194 ? 8.194 2.049 3.293 1.00 94.31 194 TYR A CA 1
ATOM 1623 C C . TYR A 1 194 ? 7.861 3.524 3.079 1.00 94.31 194 TYR A C 1
ATOM 1625 O O . TYR A 1 194 ? 8.716 4.302 2.644 1.00 94.31 194 TYR A O 1
ATOM 1633 N N . GLU A 1 195 ? 6.613 3.904 3.321 1.00 92.88 195 GLU A N 1
ATOM 1634 C CA . GLU A 1 195 ? 6.132 5.276 3.178 1.00 92.88 195 GLU A CA 1
ATOM 1635 C C . GLU A 1 195 ? 4.910 5.503 4.062 1.00 92.88 195 GLU A C 1
ATOM 1637 O O . GLU A 1 195 ? 4.041 4.642 4.143 1.00 92.88 195 GLU A O 1
ATOM 1642 N N . VAL A 1 196 ? 4.819 6.670 4.693 1.00 94.50 196 VAL A N 1
ATOM 1643 C CA . VAL A 1 196 ? 3.624 7.089 5.433 1.00 94.50 196 VAL A CA 1
ATOM 1644 C C . VAL A 1 196 ? 2.869 8.096 4.574 1.00 94.50 196 VAL A C 1
ATOM 1646 O O . VAL A 1 196 ? 3.431 9.120 4.179 1.00 94.50 196 VAL A O 1
ATOM 1649 N N . ASP A 1 197 ? 1.611 7.806 4.241 1.00 92.00 197 ASP A N 1
ATOM 1650 C CA . ASP A 1 197 ? 0.837 8.708 3.388 1.00 92.00 197 ASP A CA 1
ATOM 1651 C C . ASP A 1 197 ? 0.438 10.004 4.119 1.00 92.00 197 ASP A C 1
ATOM 1653 O O . ASP A 1 197 ? 0.334 10.057 5.339 1.00 92.00 197 ASP A O 1
ATOM 1657 N N . LYS A 1 198 ? 0.172 11.079 3.370 1.00 92.56 198 LYS A N 1
ATOM 1658 C CA . LYS A 1 198 ? -0.214 12.386 3.947 1.00 92.56 198 LYS A CA 1
ATOM 1659 C C . LYS A 1 198 ? -1.701 12.494 4.305 1.00 92.56 198 LYS A C 1
ATOM 1661 O O . LYS A 1 198 ? -2.118 13.450 4.966 1.00 92.56 198 LYS A O 1
ATOM 1666 N N . PHE A 1 199 ? -2.524 11.579 3.799 1.00 92.00 199 PHE A N 1
ATOM 1667 C CA . PHE A 1 199 ? -3.969 11.639 3.955 1.00 92.00 199 PHE A CA 1
ATOM 1668 C C . PHE A 1 199 ? -4.365 11.072 5.318 1.00 92.00 199 PHE A C 1
ATOM 1670 O O . PHE A 1 199 ? -4.709 11.845 6.212 1.00 92.00 199 PHE A O 1
ATOM 1677 N N . GLY A 1 200 ? -4.263 9.757 5.474 1.00 92.25 200 GLY A N 1
ATOM 1678 C CA . GLY A 1 200 ? -4.590 9.011 6.679 1.00 92.25 200 GLY A CA 1
ATOM 1679 C C . GLY A 1 200 ? -3.407 8.770 7.611 1.00 92.25 200 GLY A C 1
ATOM 1680 O O . GLY A 1 200 ? -3.638 8.306 8.716 1.00 92.25 200 GLY A O 1
ATOM 1681 N N . HIS A 1 201 ? -2.172 9.087 7.201 1.00 94.69 201 HIS A N 1
ATOM 1682 C CA . HIS A 1 201 ? -0.951 8.729 7.943 1.00 94.69 201 HIS A CA 1
ATOM 1683 C C . HIS A 1 201 ? -0.764 7.214 8.101 1.00 94.69 201 HIS A C 1
ATOM 1685 O O . HIS A 1 201 ? -0.114 6.754 9.039 1.00 94.69 201 HIS A O 1
ATOM 1691 N N . ARG A 1 202 ? -1.296 6.427 7.158 1.00 93.00 202 ARG A N 1
ATOM 1692 C CA . ARG A 1 202 ? -1.086 4.981 7.144 1.00 93.00 202 ARG A CA 1
ATOM 1693 C C . ARG A 1 202 ? 0.292 4.669 6.580 1.00 93.00 202 ARG A C 1
ATOM 1695 O O . ARG A 1 202 ? 0.739 5.297 5.617 1.00 93.00 202 ARG A O 1
ATOM 1702 N N . ALA A 1 203 ? 0.943 3.671 7.167 1.00 94.31 203 ALA A N 1
ATOM 1703 C CA . ALA A 1 203 ? 2.160 3.105 6.611 1.00 94.31 203 ALA A CA 1
ATOM 1704 C C . ALA A 1 203 ? 1.823 2.178 5.435 1.00 94.31 203 ALA A C 1
ATOM 1706 O O . ALA A 1 203 ? 0.933 1.330 5.522 1.00 94.31 203 ALA A O 1
ATOM 1707 N N . HIS A 1 204 ? 2.573 2.335 4.351 1.00 94.12 204 HIS A N 1
ATOM 1708 C CA . HIS A 1 204 ? 2.567 1.483 3.173 1.00 94.12 204 HIS A CA 1
ATOM 1709 C C . HIS A 1 204 ? 3.940 0.835 3.049 1.00 94.12 204 HIS A C 1
ATOM 1711 O O . HIS A 1 204 ? 4.954 1.531 3.055 1.00 94.12 204 HIS A O 1
ATOM 1717 N N . SER A 1 205 ? 3.980 -0.487 2.922 1.00 94.81 205 SER A N 1
ATOM 1718 C CA . SER A 1 205 ? 5.198 -1.288 2.828 1.00 94.81 205 SER A CA 1
ATOM 1719 C C . SER A 1 205 ? 5.103 -2.359 1.736 1.00 94.81 205 SER A C 1
ATOM 1721 O O . SER A 1 205 ? 4.067 -2.499 1.080 1.00 94.81 205 SER A O 1
ATOM 1723 N N . ASN A 1 206 ? 6.163 -3.154 1.529 1.00 93.94 206 ASN A N 1
ATOM 1724 C CA . ASN A 1 206 ? 6.067 -4.350 0.676 1.00 93.94 206 ASN A CA 1
ATOM 1725 C C . ASN A 1 206 ? 4.908 -5.259 1.113 1.00 93.94 206 ASN A C 1
ATOM 1727 O O . ASN A 1 206 ? 4.193 -5.776 0.259 1.00 93.94 206 ASN A O 1
ATOM 1731 N N . LEU A 1 207 ? 4.695 -5.404 2.427 1.00 94.44 207 LEU A N 1
ATOM 1732 C CA . LEU A 1 207 ? 3.656 -6.263 2.989 1.00 94.44 207 LEU A CA 1
ATOM 1733 C C . LEU A 1 207 ? 2.243 -5.724 2.718 1.00 94.44 207 LEU A C 1
ATOM 1735 O O . LEU A 1 207 ? 1.364 -6.484 2.311 1.00 94.44 207 LEU A O 1
ATOM 1739 N N . THR A 1 208 ? 2.017 -4.415 2.883 1.00 93.00 208 THR A N 1
ATOM 1740 C CA . THR A 1 208 ? 0.694 -3.819 2.611 1.00 93.00 208 THR A CA 1
ATOM 1741 C C . THR A 1 208 ? 0.360 -3.829 1.120 1.00 93.00 208 THR A C 1
ATOM 1743 O O . THR A 1 208 ? -0.801 -3.996 0.756 1.00 93.00 208 THR A O 1
ATOM 1746 N N . ASN A 1 209 ? 1.371 -3.687 0.254 1.00 90.75 209 ASN A N 1
ATOM 1747 C CA . ASN A 1 209 ? 1.192 -3.651 -1.199 1.00 90.75 209 ASN A CA 1
ATOM 1748 C C . ASN A 1 209 ? 0.973 -5.043 -1.814 1.00 90.75 209 ASN A C 1
ATOM 1750 O O . ASN A 1 209 ? 0.345 -5.155 -2.875 1.00 90.75 209 ASN A O 1
ATOM 1754 N N . LEU A 1 210 ? 1.478 -6.100 -1.174 1.00 91.69 210 LEU A N 1
ATOM 1755 C CA . LEU A 1 210 ? 1.301 -7.480 -1.618 1.00 91.69 210 LEU A CA 1
ATOM 1756 C C . LEU A 1 210 ? -0.173 -7.910 -1.534 1.00 91.69 210 LEU A C 1
ATOM 1758 O O . LEU A 1 210 ? -0.875 -7.576 -0.575 1.00 91.69 210 LEU A O 1
ATOM 1762 N N . SER A 1 211 ? -0.652 -8.644 -2.546 1.00 90.12 211 SER A N 1
ATOM 1763 C CA . SER A 1 211 ? -2.007 -9.209 -2.534 1.00 90.12 211 SER A CA 1
ATOM 1764 C C . SER A 1 211 ? -2.189 -10.163 -1.354 1.00 90.12 211 SER A C 1
ATOM 1766 O O . SER A 1 211 ? -1.266 -10.905 -1.018 1.00 90.12 211 SER A O 1
ATOM 1768 N N . GLY A 1 212 ? -3.377 -10.162 -0.744 1.00 91.81 212 GLY A N 1
ATOM 1769 C CA . GLY A 1 212 ? -3.675 -10.996 0.425 1.00 91.81 212 GLY A CA 1
ATOM 1770 C C . GLY A 1 212 ? -3.370 -12.476 0.183 1.00 91.81 212 GLY A C 1
ATOM 1771 O O . GLY A 1 212 ? -2.746 -13.114 1.022 1.00 91.81 212 GLY A O 1
ATOM 1772 N N . GLU A 1 213 ? -3.687 -12.982 -1.011 1.00 93.25 213 GLU A N 1
ATOM 1773 C CA . GLU A 1 213 ? -3.482 -14.380 -1.409 1.00 93.25 213 GLU A CA 1
ATOM 1774 C C . GLU A 1 213 ? -1.999 -14.787 -1.473 1.00 93.25 213 GLU A C 1
ATOM 1776 O O . GLU A 1 213 ? -1.679 -15.968 -1.358 1.00 93.25 213 GLU A O 1
ATOM 1781 N N . LEU A 1 214 ? -1.089 -13.816 -1.631 1.00 95.25 214 LEU A N 1
ATOM 1782 C CA . LEU A 1 214 ? 0.357 -14.051 -1.675 1.00 95.25 214 LEU A CA 1
ATOM 1783 C C . LEU A 1 214 ? 1.019 -13.933 -0.300 1.00 95.25 214 LEU A C 1
ATOM 1785 O O . LEU A 1 214 ? 2.155 -14.371 -0.134 1.00 95.25 214 LEU A O 1
ATOM 1789 N N . ARG A 1 215 ? 0.334 -13.365 0.702 1.00 94.81 215 ARG A N 1
ATOM 1790 C CA . ARG A 1 215 ? 0.915 -13.170 2.041 1.00 94.81 215 ARG A CA 1
ATOM 1791 C C . ARG A 1 215 ? 1.223 -14.490 2.748 1.00 94.81 215 ARG A C 1
ATOM 1793 O O . ARG A 1 215 ? 2.112 -14.512 3.585 1.00 94.81 215 ARG A O 1
ATOM 1800 N N . LYS A 1 216 ? 0.573 -15.592 2.355 1.00 94.94 216 LYS A N 1
ATOM 1801 C CA . LYS A 1 216 ? 0.873 -16.950 2.846 1.00 94.94 216 LYS A CA 1
ATOM 1802 C C . LYS A 1 216 ? 2.285 -17.445 2.502 1.00 94.94 216 LYS A C 1
ATOM 1804 O O . LYS A 1 216 ? 2.766 -18.369 3.139 1.00 94.94 216 LYS A O 1
ATOM 1809 N N . PHE A 1 217 ? 2.942 -16.842 1.507 1.00 97.00 217 PHE A N 1
ATOM 1810 C CA . PHE A 1 217 ? 4.314 -17.184 1.113 1.00 97.00 217 PHE A CA 1
ATOM 1811 C C . PHE A 1 217 ? 5.372 -16.336 1.824 1.00 97.00 217 PHE A C 1
ATOM 1813 O O . PHE A 1 217 ? 6.561 -16.482 1.550 1.00 97.00 217 PHE A O 1
ATOM 1820 N N . ILE A 1 218 ? 4.945 -15.416 2.689 1.00 96.19 218 ILE A N 1
ATOM 1821 C CA . ILE A 1 218 ? 5.822 -14.501 3.408 1.00 96.19 218 ILE A CA 1
ATOM 1822 C C . ILE A 1 218 ? 6.238 -15.130 4.729 1.00 96.19 218 ILE A C 1
ATOM 1824 O O . ILE A 1 218 ? 5.406 -15.679 5.449 1.00 96.19 218 ILE A O 1
ATOM 1828 N N . HIS A 1 219 ? 7.514 -14.989 5.067 1.00 95.94 219 HIS A N 1
ATOM 1829 C CA . HIS A 1 219 ? 8.062 -15.481 6.322 1.00 95.94 219 HIS A CA 1
ATOM 1830 C C . HIS A 1 219 ? 9.141 -14.549 6.867 1.00 95.94 219 HIS A C 1
ATOM 1832 O O . HIS A 1 219 ? 9.667 -13.676 6.176 1.00 95.94 219 HIS A O 1
ATOM 1838 N N . VAL A 1 220 ? 9.485 -14.766 8.131 1.00 95.44 220 VAL A N 1
ATOM 1839 C CA . VAL A 1 220 ? 10.671 -14.200 8.778 1.00 95.44 220 VAL A CA 1
ATOM 1840 C C . VAL A 1 220 ? 11.386 -15.371 9.421 1.00 95.44 220 VAL A C 1
ATOM 1842 O O . VAL A 1 220 ? 10.776 -16.061 10.229 1.00 95.44 220 VAL A O 1
ATOM 1845 N N . GLU A 1 221 ? 12.636 -15.637 9.034 1.00 92.44 221 GLU A N 1
ATOM 1846 C CA . GLU A 1 221 ? 13.415 -16.762 9.588 1.00 92.44 221 GLU A CA 1
ATOM 1847 C C . GLU A 1 221 ? 12.672 -18.112 9.477 1.00 92.44 221 GLU A C 1
ATOM 1849 O O . GLU A 1 221 ? 12.711 -18.942 10.379 1.00 92.44 221 GLU A O 1
ATOM 1854 N N . LYS A 1 222 ? 11.958 -18.320 8.361 1.00 93.00 222 LYS A N 1
ATOM 1855 C CA . LYS A 1 222 ? 11.079 -19.476 8.086 1.00 93.00 222 LYS A CA 1
ATOM 1856 C C . LYS A 1 222 ? 9.882 -19.642 9.039 1.00 93.00 222 LYS A C 1
ATOM 1858 O O . LYS A 1 222 ? 9.155 -20.625 8.926 1.00 93.00 222 LYS A O 1
ATOM 1863 N N . SER A 1 223 ? 9.630 -18.695 9.939 1.00 92.81 223 SER A N 1
ATOM 1864 C CA . SER A 1 223 ? 8.437 -18.690 10.785 1.00 92.81 223 SER A CA 1
ATOM 1865 C C . SER A 1 223 ? 7.215 -18.161 10.037 1.00 92.81 223 SER A C 1
ATOM 1867 O O . SER A 1 223 ? 7.298 -17.212 9.251 1.00 92.81 223 SER A O 1
ATOM 1869 N N . ILE A 1 224 ? 6.060 -18.743 10.360 1.00 91.44 224 ILE A N 1
ATOM 1870 C CA . ILE A 1 224 ? 4.750 -18.283 9.896 1.00 91.44 224 ILE A CA 1
ATOM 1871 C C . ILE A 1 224 ? 4.417 -16.939 10.556 1.00 91.44 224 ILE A C 1
ATOM 1873 O O . ILE A 1 224 ? 4.745 -16.693 11.723 1.00 91.44 224 ILE A O 1
ATOM 1877 N N . LEU A 1 225 ? 3.744 -16.074 9.800 1.00 95.00 225 LEU A N 1
ATOM 1878 C CA . LEU A 1 225 ? 3.239 -14.795 10.282 1.00 95.00 225 LEU A CA 1
ATOM 1879 C C . LEU A 1 225 ? 1.741 -14.889 10.566 1.00 95.00 225 LEU A C 1
ATOM 1881 O O . LEU A 1 225 ? 0.981 -15.407 9.747 1.00 95.00 225 LEU A O 1
ATOM 1885 N N . VAL A 1 226 ? 1.314 -14.341 11.701 1.00 94.25 226 VAL A N 1
ATOM 1886 C CA . VAL A 1 226 ? -0.103 -14.228 12.067 1.00 94.25 226 VAL A CA 1
ATOM 1887 C C . VAL A 1 226 ? -0.511 -12.765 12.148 1.00 94.25 226 VAL A C 1
ATOM 1889 O O . VAL A 1 226 ? 0.274 -11.903 12.545 1.00 94.25 226 VAL A O 1
ATOM 1892 N N . GLN A 1 227 ? -1.748 -12.491 11.745 1.00 94.69 227 GLN A N 1
ATOM 1893 C CA . GLN A 1 227 ? -2.337 -11.158 11.695 1.00 94.69 227 GLN A CA 1
ATOM 1894 C C . GLN A 1 227 ? -3.528 -11.092 12.650 1.00 94.69 227 GLN A C 1
ATOM 1896 O O . GLN A 1 227 ? -4.324 -12.026 12.708 1.00 94.69 227 GLN A O 1
ATOM 1901 N N . THR A 1 228 ? -3.669 -9.974 13.360 1.00 93.50 228 THR A N 1
ATOM 1902 C CA . THR A 1 228 ? -4.904 -9.636 14.075 1.00 93.50 228 THR A CA 1
ATOM 1903 C C . THR A 1 228 ? -5.355 -8.233 13.690 1.00 93.50 228 THR A C 1
ATOM 1905 O O . THR A 1 228 ? -4.535 -7.317 13.598 1.00 93.50 228 THR A O 1
ATOM 1908 N N . ASP A 1 229 ? -6.658 -8.078 13.472 1.00 93.81 229 ASP A N 1
ATOM 1909 C CA . ASP A 1 229 ? -7.310 -6.858 12.992 1.00 93.81 229 ASP A CA 1
ATOM 1910 C C . ASP A 1 229 ? -8.269 -6.293 14.045 1.00 93.81 229 ASP A C 1
ATOM 1912 O O . ASP A 1 229 ? -8.783 -7.021 14.897 1.00 93.81 229 ASP A O 1
ATOM 1916 N N . ILE A 1 230 ? -8.563 -4.995 13.962 1.00 93.25 230 ILE A N 1
ATOM 1917 C CA . ILE A 1 230 ? -9.596 -4.364 14.789 1.00 93.25 230 ILE A CA 1
ATOM 1918 C C . ILE A 1 230 ? -10.969 -4.576 14.134 1.00 93.25 230 ILE A C 1
ATOM 1920 O O . ILE A 1 230 ? -11.294 -3.987 13.096 1.00 93.25 230 ILE A O 1
ATOM 1924 N N . THR A 1 231 ? -11.827 -5.379 14.767 1.00 92.56 231 THR A N 1
ATOM 1925 C CA . THR A 1 231 ? -13.227 -5.523 14.344 1.00 92.56 231 THR A CA 1
ATOM 1926 C C . THR A 1 231 ? -13.919 -4.161 14.346 1.00 92.56 231 THR A C 1
ATOM 1928 O O . THR A 1 231 ? -13.808 -3.392 15.295 1.00 92.56 231 THR A O 1
ATOM 1931 N N . ASN A 1 232 ? -14.639 -3.845 13.265 1.00 93.62 232 ASN A N 1
ATOM 1932 C CA . ASN A 1 232 ? -15.317 -2.558 13.089 1.00 93.62 232 ASN A CA 1
ATOM 1933 C C . ASN A 1 232 ? -14.408 -1.327 13.251 1.00 93.62 232 ASN A C 1
ATOM 1935 O O . ASN A 1 232 ? -14.915 -0.270 13.611 1.00 93.62 232 ASN A O 1
ATOM 1939 N N . SER A 1 233 ? -13.114 -1.431 12.911 1.00 94.06 233 SER A N 1
ATOM 1940 C CA . SER A 1 233 ? -12.118 -0.356 13.062 1.00 94.06 233 SER A CA 1
ATOM 1941 C C . SER A 1 233 ? -12.655 1.047 12.740 1.00 94.06 233 SER A C 1
ATOM 1943 O O . SER A 1 233 ? -12.809 1.878 13.631 1.00 94.06 233 SER A O 1
ATOM 1945 N N . GLN A 1 234 ? -13.041 1.315 11.488 1.00 93.38 234 GLN A N 1
ATOM 1946 C CA . GLN A 1 234 ? -13.508 2.648 11.079 1.00 93.38 234 GLN A CA 1
ATOM 1947 C C . GLN A 1 234 ? -14.768 3.127 11.848 1.00 93.38 234 GLN A C 1
ATOM 1949 O O . GLN A 1 234 ? -14.731 4.235 12.390 1.00 93.38 234 GLN A O 1
ATOM 1954 N N . PRO A 1 235 ? -15.859 2.336 11.965 1.00 96.19 235 PRO A N 1
ATOM 1955 C CA . PRO A 1 235 ? -16.991 2.675 12.834 1.00 96.19 235 PRO A CA 1
ATOM 1956 C C . PRO A 1 235 ? -16.623 2.915 14.305 1.00 96.19 235 PRO A C 1
ATOM 1958 O O . PRO A 1 235 ? -17.201 3.805 14.931 1.00 96.19 235 PRO A O 1
ATOM 1961 N N . LEU A 1 236 ? -15.668 2.157 14.849 1.00 96.38 236 LEU A N 1
ATOM 1962 C CA . LEU A 1 236 ? -15.194 2.285 16.225 1.00 96.38 236 LEU A CA 1
ATOM 1963 C C . LEU A 1 236 ? -14.414 3.590 16.425 1.00 96.38 236 LEU A C 1
ATOM 1965 O O . LEU A 1 236 ? -14.716 4.351 17.343 1.00 96.38 236 LEU A O 1
ATOM 1969 N N . PHE A 1 237 ? -13.476 3.919 15.532 1.00 96.06 237 PHE A N 1
ATOM 1970 C CA . PHE A 1 237 ? -12.780 5.209 15.570 1.00 96.06 237 PHE A CA 1
ATOM 1971 C C . PHE A 1 237 ? -13.744 6.381 15.390 1.00 96.06 237 PHE A C 1
ATOM 1973 O O . PHE A 1 237 ? -13.548 7.436 15.991 1.00 96.06 237 PHE A O 1
ATOM 1980 N N . PHE A 1 238 ? -14.829 6.199 14.636 1.00 96.56 238 PHE A N 1
ATOM 1981 C CA . PHE A 1 238 ? -15.871 7.213 14.568 1.00 96.56 238 PHE A CA 1
ATOM 1982 C C . PHE A 1 238 ? -16.571 7.416 15.914 1.00 96.56 238 PHE A C 1
ATOM 1984 O O . PHE A 1 238 ? -16.712 8.565 16.331 1.00 96.56 238 PHE A O 1
ATOM 1991 N N . TYR A 1 239 ? -16.918 6.343 16.635 1.00 96.94 239 TYR A N 1
ATOM 1992 C CA . TYR A 1 239 ? -17.430 6.463 18.005 1.00 96.94 239 TYR A CA 1
ATOM 1993 C C . TYR A 1 239 ? -16.462 7.247 18.905 1.00 96.94 239 TYR A C 1
ATOM 1995 O O . TYR A 1 239 ? -16.879 8.176 19.596 1.00 96.94 239 TYR A O 1
ATOM 2003 N N . LEU A 1 240 ? -15.161 6.943 18.848 1.00 94.88 240 LEU A N 1
ATOM 2004 C CA . LEU A 1 240 ? -14.146 7.661 19.627 1.00 94.88 240 LEU A CA 1
ATOM 2005 C C . LEU A 1 240 ? -14.094 9.162 19.301 1.00 94.88 240 LEU A C 1
ATOM 2007 O O . LEU A 1 240 ? -13.852 9.968 20.199 1.00 94.88 240 LEU A O 1
ATOM 2011 N N . VAL A 1 241 ? -14.368 9.547 18.051 1.00 93.81 241 VAL A N 1
ATOM 2012 C CA . VAL A 1 241 ? -14.469 10.955 17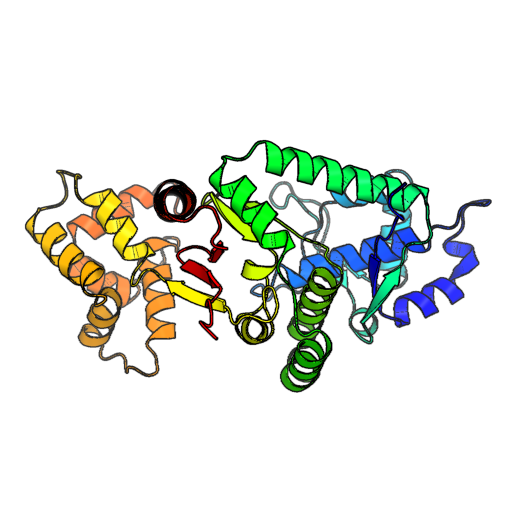.639 1.00 93.81 241 VAL A CA 1
ATOM 2013 C C . VAL A 1 241 ? -15.719 11.632 18.206 1.00 93.81 241 VAL A C 1
ATOM 2015 O O . VAL A 1 241 ? -15.650 12.809 18.559 1.00 93.81 241 VAL A O 1
ATOM 2018 N N . ILE A 1 242 ? -16.850 10.924 18.293 1.00 95.38 242 ILE A N 1
ATOM 2019 C CA . ILE A 1 242 ? -18.133 11.517 18.701 1.00 95.38 242 ILE A CA 1
ATOM 2020 C C . ILE A 1 242 ? -18.460 11.385 20.193 1.00 95.38 242 ILE A C 1
ATOM 2022 O O . ILE A 1 242 ? -19.351 12.082 20.671 1.00 95.38 242 ILE A O 1
ATOM 2026 N N . ARG A 1 243 ? -17.757 10.531 20.950 1.00 95.81 243 ARG A N 1
ATOM 2027 C CA . ARG A 1 243 ? -18.108 10.192 22.347 1.00 95.81 243 ARG A CA 1
ATOM 2028 C C . ARG A 1 243 ? -18.280 11.411 23.268 1.00 95.81 243 ARG A C 1
ATOM 2030 O O . ARG A 1 243 ? -19.158 11.411 24.126 1.00 95.81 243 ARG A O 1
ATOM 2037 N N . ASN A 1 244 ? -17.496 12.466 23.031 1.00 94.88 244 ASN A N 1
ATOM 2038 C CA . ASN A 1 244 ? -17.484 13.697 23.831 1.00 94.88 244 ASN A CA 1
ATOM 2039 C C . ASN A 1 244 ? -18.245 14.867 23.178 1.00 94.88 244 ASN A C 1
ATOM 2041 O O . ASN A 1 244 ? -18.181 15.990 23.670 1.00 94.88 244 ASN A O 1
ATOM 2045 N N . ILE A 1 245 ? -18.934 14.641 22.057 1.00 95.25 245 ILE A N 1
ATOM 2046 C CA . ILE A 1 245 ? -19.726 15.676 21.388 1.00 95.25 245 ILE A CA 1
ATOM 2047 C C . ILE A 1 245 ? -21.043 15.834 22.152 1.00 95.25 245 ILE A C 1
ATOM 2049 O O . ILE A 1 245 ? -21.844 14.901 22.215 1.00 95.25 245 ILE A O 1
ATOM 2053 N N . GLN A 1 246 ? -21.246 17.008 22.751 1.00 95.25 246 GLN A N 1
ATOM 2054 C CA . GLN A 1 246 ? -22.408 17.308 23.599 1.00 95.25 246 GLN A CA 1
ATOM 2055 C C . GLN A 1 246 ? -23.716 17.374 22.807 1.00 95.25 246 GLN A C 1
ATOM 2057 O O . GLN A 1 246 ? -24.773 17.059 23.336 1.00 95.25 246 GLN A O 1
ATOM 2062 N N . GLN A 1 247 ? -23.644 17.751 21.529 1.00 95.44 247 GLN A N 1
ATOM 2063 C CA . GLN A 1 247 ? -24.808 17.864 20.652 1.00 95.44 247 GLN A CA 1
ATOM 2064 C C . GLN A 1 247 ? -25.439 16.506 20.325 1.00 95.44 247 GLN A C 1
ATOM 2066 O O . GLN A 1 247 ? -26.578 16.472 19.878 1.00 95.44 247 GLN A O 1
ATOM 2071 N N . ILE A 1 248 ? -24.713 15.397 20.511 1.00 97.12 248 ILE A N 1
ATOM 2072 C CA . ILE A 1 248 ? -25.219 14.053 20.229 1.00 97.12 248 ILE A CA 1
ATOM 2073 C C . ILE A 1 248 ? -25.723 13.439 21.545 1.00 97.12 248 ILE A C 1
ATOM 2075 O O . ILE A 1 248 ? -24.913 13.273 22.465 1.00 97.12 248 ILE A O 1
ATOM 2079 N N . PRO A 1 249 ? -27.012 13.054 21.639 1.00 97.69 249 PRO A N 1
ATOM 2080 C CA . PRO A 1 249 ? -27.583 12.465 22.845 1.00 97.69 249 PRO A CA 1
ATOM 2081 C C . PRO A 1 249 ? -26.822 11.225 23.328 1.00 97.69 249 PRO A C 1
ATOM 2083 O O . PRO A 1 249 ? -26.451 10.352 22.536 1.00 97.69 249 PRO A O 1
ATOM 2086 N N . ASP A 1 250 ? -26.640 11.095 24.645 1.00 97.62 250 ASP A N 1
ATOM 2087 C CA . ASP A 1 250 ? -25.924 9.960 25.246 1.00 97.62 250 ASP A CA 1
ATOM 2088 C C . ASP A 1 250 ? -26.590 8.613 24.955 1.00 97.62 250 ASP A C 1
ATOM 2090 O O . ASP A 1 250 ? -25.895 7.614 24.767 1.00 97.62 250 ASP A O 1
ATOM 2094 N N . ILE A 1 251 ? -27.921 8.583 24.836 1.00 97.44 251 ILE A N 1
ATOM 2095 C CA . ILE A 1 251 ? -28.672 7.382 24.448 1.00 97.44 251 ILE A CA 1
ATOM 2096 C C . ILE A 1 251 ? -28.289 6.904 23.040 1.00 97.44 251 ILE A C 1
ATOM 2098 O O . ILE A 1 251 ? -28.070 5.713 22.810 1.00 97.44 251 ILE A O 1
ATOM 2102 N N . GLU A 1 252 ? -28.127 7.838 22.101 1.00 98.00 252 GLU A N 1
ATOM 2103 C CA . GLU A 1 252 ? -27.768 7.536 20.719 1.00 98.00 252 GLU A CA 1
ATOM 2104 C C . GLU A 1 252 ? -26.307 7.083 20.626 1.00 98.00 252 GLU A C 1
ATOM 2106 O O . GLU A 1 252 ? -26.020 6.059 19.997 1.00 98.00 252 GLU A O 1
ATOM 2111 N N . LYS A 1 253 ? -25.398 7.773 21.337 1.00 98.12 253 LYS A N 1
ATOM 2112 C CA . LYS A 1 253 ? -23.988 7.369 21.472 1.00 98.12 253 LYS A CA 1
ATOM 2113 C C . LYS A 1 253 ? -23.853 5.985 22.097 1.00 98.12 253 LYS A C 1
ATOM 2115 O O . LYS A 1 253 ? -23.067 5.188 21.600 1.00 98.12 253 LYS A O 1
ATOM 2120 N N . SER A 1 254 ? -24.622 5.681 23.141 1.00 97.94 254 SER A N 1
ATOM 2121 C CA . SER A 1 254 ? -24.566 4.394 23.846 1.00 97.94 254 SER A CA 1
ATOM 2122 C C . SER A 1 254 ? -25.047 3.243 22.969 1.00 97.94 254 SER A C 1
ATOM 2124 O O . SER A 1 254 ? -24.396 2.201 22.910 1.00 97.94 254 SER A O 1
ATOM 2126 N N . ARG A 1 255 ? -26.131 3.441 22.208 1.00 98.12 255 ARG A N 1
ATOM 2127 C CA . ARG A 1 255 ? -26.586 2.434 21.241 1.00 98.12 255 ARG A CA 1
ATOM 2128 C C . ARG A 1 255 ? -25.569 2.235 20.115 1.00 98.12 255 ARG A C 1
ATOM 2130 O O . ARG A 1 255 ? -25.265 1.096 19.772 1.00 98.12 255 ARG A O 1
ATOM 2137 N N . TYR A 1 256 ? -25.011 3.318 19.567 1.00 98.25 256 TYR A N 1
ATOM 2138 C CA . TYR A 1 256 ? -23.981 3.225 18.528 1.00 98.25 256 TYR A CA 1
ATOM 2139 C C . TYR A 1 256 ? -22.727 2.506 19.053 1.00 98.25 256 TYR A C 1
ATOM 2141 O O . TYR A 1 256 ? -22.225 1.593 18.399 1.00 98.25 256 TYR A O 1
ATOM 2149 N N . LYS A 1 257 ? -22.266 2.866 20.260 1.00 98.19 257 LYS A N 1
ATOM 2150 C CA . LYS A 1 257 ? -21.161 2.218 20.983 1.00 98.19 257 LYS A CA 1
ATOM 2151 C C . LYS A 1 257 ? -21.382 0.711 21.090 1.00 98.19 257 LYS A C 1
ATOM 2153 O O . LYS A 1 257 ? -20.505 -0.054 20.701 1.00 98.19 257 LYS A O 1
ATOM 2158 N N . GLY A 1 258 ? -22.564 0.299 21.553 1.00 98.00 258 GLY A N 1
ATOM 2159 C CA . GLY A 1 258 ? -22.923 -1.110 21.695 1.00 98.00 258 GLY A CA 1
ATOM 2160 C C . GLY A 1 258 ? -22.787 -1.888 20.386 1.00 98.00 258 GLY A C 1
ATOM 2161 O O . GLY A 1 258 ? -22.244 -2.989 20.390 1.00 98.00 258 GLY A O 1
ATOM 2162 N N . LEU A 1 259 ? -23.189 -1.308 19.252 1.00 97.94 259 LEU A N 1
ATOM 2163 C CA . LEU A 1 259 ? -23.018 -1.954 17.947 1.00 97.94 259 LEU A CA 1
ATOM 2164 C C . LEU A 1 259 ? -21.547 -2.090 17.539 1.00 97.94 259 LEU A C 1
ATOM 2166 O O . LEU A 1 259 ? -21.141 -3.135 17.029 1.00 97.94 259 LEU A O 1
ATOM 2170 N N . VAL A 1 260 ? -20.743 -1.038 17.715 1.00 97.19 260 VAL A N 1
ATOM 2171 C CA . VAL A 1 260 ? -19.357 -1.053 17.223 1.00 97.19 260 VAL A CA 1
ATOM 2172 C C . VAL A 1 260 ? -18.431 -1.891 18.100 1.00 97.19 260 VAL A C 1
ATOM 2174 O O . VAL A 1 260 ? -17.625 -2.629 17.540 1.00 97.19 260 VAL A O 1
ATOM 2177 N N . GLU A 1 261 ? -18.579 -1.850 19.428 1.00 96.06 261 GLU A N 1
ATOM 2178 C CA . GLU A 1 261 ? -17.742 -2.620 20.365 1.00 96.06 261 GLU A CA 1
ATOM 2179 C C . GLU A 1 261 ? -18.027 -4.124 20.311 1.00 96.06 261 GLU A C 1
ATOM 2181 O O . GLU A 1 261 ? -17.100 -4.921 20.417 1.00 96.06 261 GLU A O 1
ATOM 2186 N N . ASN A 1 262 ? -19.280 -4.523 20.066 1.00 96.62 262 ASN A N 1
ATOM 2187 C CA . ASN A 1 262 ? -19.649 -5.938 19.933 1.00 96.62 262 ASN A CA 1
ATOM 2188 C C . ASN A 1 262 ? -19.457 -6.489 18.513 1.00 96.62 262 ASN A C 1
ATOM 2190 O O . ASN A 1 262 ? -19.813 -7.631 18.237 1.00 96.62 262 ASN A O 1
ATOM 2194 N N . GLY A 1 263 ? -18.926 -5.694 17.580 1.00 95.19 263 GLY A N 1
ATOM 2195 C CA . GLY A 1 263 ? -18.708 -6.164 16.214 1.00 95.19 263 GLY A CA 1
ATOM 2196 C C . GLY A 1 263 ? -19.972 -6.252 15.348 1.00 95.19 263 GLY A C 1
ATOM 2197 O O . GLY A 1 263 ? -19.870 -6.749 14.237 1.00 95.19 263 GLY A O 1
ATOM 2198 N N . LEU A 1 264 ? -21.112 -5.712 15.794 1.00 96.69 264 LEU A N 1
ATOM 2199 C CA . LEU A 1 264 ? -22.445 -5.879 15.188 1.00 96.69 264 LEU A CA 1
ATOM 2200 C C . LEU A 1 264 ? -22.884 -4.728 14.262 1.00 96.69 264 LEU A C 1
ATOM 2202 O O . LEU A 1 264 ? -24.026 -4.685 13.808 1.00 96.69 264 LEU A O 1
ATOM 2206 N N . PHE A 1 265 ? -22.016 -3.747 14.001 1.00 97.56 265 PHE A N 1
ATOM 2207 C CA . PHE A 1 265 ? -22.382 -2.557 13.226 1.00 97.56 265 PHE A CA 1
ATOM 2208 C C . PHE A 1 265 ? -22.885 -2.865 11.811 1.00 97.56 265 PHE A C 1
ATOM 2210 O O . PHE A 1 265 ? -23.815 -2.207 11.355 1.00 97.56 265 PHE A O 1
ATOM 2217 N N . TYR A 1 266 ? -22.286 -3.823 11.098 1.00 96.19 266 TYR A N 1
ATOM 2218 C CA . TYR A 1 266 ? -22.719 -4.146 9.733 1.00 96.19 266 TYR A CA 1
ATOM 2219 C C . TYR A 1 266 ? -23.944 -5.060 9.735 1.00 96.19 266 TYR A C 1
ATOM 2221 O O . TYR A 1 266 ? -24.844 -4.884 8.917 1.00 96.19 266 TYR A O 1
ATOM 2229 N N . GLU A 1 267 ? -23.978 -5.987 10.683 1.00 95.44 267 GLU A N 1
ATOM 2230 C CA . GLU A 1 267 ? -25.033 -6.956 10.958 1.00 95.44 267 GLU A CA 1
ATOM 2231 C C . GLU A 1 267 ? -26.345 -6.225 11.242 1.00 95.44 267 GLU A C 1
ATOM 2233 O O . GLU A 1 267 ? -27.354 -6.522 10.615 1.00 95.44 267 GLU A O 1
ATOM 2238 N N . PHE A 1 268 ? -26.288 -5.147 12.026 1.00 97.38 268 PHE A N 1
ATOM 2239 C CA . PHE A 1 268 ? -27.411 -4.242 12.252 1.00 97.38 268 PHE A CA 1
ATOM 2240 C C . PHE A 1 268 ? -28.098 -3.788 10.947 1.00 97.38 268 PHE A C 1
ATOM 2242 O O . PHE A 1 268 ? -29.322 -3.822 10.845 1.00 97.38 268 PHE A O 1
ATOM 2249 N N . PHE A 1 269 ? -27.340 -3.400 9.915 1.00 96.75 269 PHE A N 1
ATOM 2250 C CA . PHE A 1 269 ? -27.939 -3.036 8.625 1.00 96.75 269 PHE A CA 1
ATOM 2251 C C . PHE A 1 269 ? -28.456 -4.242 7.855 1.00 96.75 269 PHE A C 1
ATOM 2253 O O . PHE A 1 269 ? -29.428 -4.119 7.111 1.00 96.75 269 PHE A O 1
ATOM 2260 N N . MET A 1 270 ? -27.756 -5.370 7.953 1.00 96.56 270 MET A N 1
ATOM 2261 C CA . MET A 1 270 ? -28.130 -6.585 7.244 1.00 96.56 270 MET A CA 1
ATOM 2262 C C . MET A 1 270 ? -29.471 -7.104 7.742 1.00 96.56 270 MET A C 1
ATOM 2264 O O . MET A 1 270 ? -30.336 -7.378 6.914 1.00 96.56 270 MET A O 1
ATOM 2268 N N . ASP A 1 271 ? -29.668 -7.126 9.057 1.00 96.69 271 ASP A N 1
ATOM 2269 C CA . ASP A 1 271 ? -30.904 -7.564 9.698 1.00 96.69 271 ASP A CA 1
ATOM 2270 C C . ASP A 1 271 ? -32.078 -6.661 9.301 1.00 96.69 271 ASP A C 1
ATOM 2272 O O . ASP A 1 271 ? -33.109 -7.141 8.836 1.00 96.69 271 ASP A O 1
ATOM 2276 N N . GLN A 1 272 ? -31.892 -5.337 9.364 1.00 96.19 272 GLN A N 1
ATOM 2277 C CA . GLN A 1 272 ? -32.926 -4.358 8.996 1.00 96.19 272 GLN A CA 1
ATOM 2278 C C . GLN A 1 272 ? -33.301 -4.385 7.504 1.00 96.19 272 GLN A C 1
ATOM 2280 O O . GLN A 1 272 ? -34.395 -3.974 7.124 1.00 96.19 272 GLN A O 1
ATOM 2285 N N . LEU A 1 273 ? -32.391 -4.831 6.633 1.00 96.31 273 LEU A N 1
ATOM 2286 C CA . LEU A 1 273 ? -32.577 -4.819 5.178 1.00 96.31 273 LEU A CA 1
ATOM 2287 C C . LEU A 1 273 ? -32.750 -6.216 4.569 1.00 96.31 273 LEU A C 1
ATOM 2289 O O . LEU A 1 273 ? -32.780 -6.321 3.339 1.00 96.31 273 LEU A O 1
ATOM 2293 N N . GLY A 1 274 ? -32.810 -7.268 5.392 1.00 96.19 274 GLY A N 1
ATOM 2294 C CA . GLY A 1 274 ? -32.881 -8.658 4.939 1.00 96.19 274 GLY A CA 1
ATOM 2295 C C . GLY A 1 274 ? -31.713 -9.065 4.033 1.00 96.19 274 GLY A C 1
ATOM 2296 O O . GLY A 1 274 ? -31.908 -9.781 3.050 1.00 96.19 274 GLY A O 1
ATOM 2297 N N . VAL A 1 275 ? -30.501 -8.560 4.291 1.00 95.69 275 VAL A N 1
ATOM 2298 C CA . VAL A 1 275 ? -29.318 -8.888 3.480 1.00 95.69 275 VAL A CA 1
ATOM 2299 C C . VAL A 1 275 ? -28.754 -10.239 3.927 1.00 95.69 275 VAL A C 1
ATOM 2301 O O . VAL A 1 275 ? -28.376 -10.382 5.088 1.00 95.69 275 VAL A O 1
ATOM 2304 N N . PRO A 1 276 ? -28.626 -11.228 3.025 1.00 94.50 276 PRO A N 1
ATOM 2305 C CA . PRO A 1 276 ? -28.131 -12.544 3.399 1.00 94.50 276 PRO A CA 1
ATOM 2306 C C . PRO A 1 276 ? -26.640 -12.504 3.762 1.00 94.50 276 PRO A C 1
ATOM 2308 O O . PRO A 1 276 ? -25.862 -11.749 3.175 1.00 94.50 276 PRO A O 1
ATOM 2311 N N . VAL A 1 277 ? -26.219 -13.395 4.667 1.00 92.94 277 VAL A N 1
ATOM 2312 C CA . VAL A 1 277 ? -24.830 -13.497 5.166 1.00 92.94 277 VAL A CA 1
ATOM 2313 C C . VAL A 1 277 ? -23.797 -13.597 4.038 1.00 92.94 277 VAL A C 1
ATOM 2315 O O . VAL A 1 277 ? -22.745 -12.964 4.107 1.00 92.94 277 VAL A O 1
ATOM 2318 N N . ARG A 1 278 ? -24.118 -14.306 2.947 1.00 94.12 278 ARG A N 1
ATOM 2319 C CA . ARG A 1 278 ? -23.243 -14.437 1.765 1.00 94.12 278 ARG A CA 1
ATOM 2320 C C . ARG A 1 278 ? -22.867 -13.104 1.103 1.00 94.12 278 ARG A C 1
ATOM 2322 O O . ARG A 1 278 ? -21.865 -13.032 0.402 1.00 94.12 278 ARG A O 1
ATOM 2329 N N . ASP A 1 279 ? -23.662 -12.053 1.304 1.00 94.50 279 ASP A N 1
ATOM 2330 C CA . ASP A 1 279 ? -23.438 -10.722 0.732 1.00 94.50 279 ASP A CA 1
ATOM 2331 C C . ASP A 1 279 ? -22.850 -9.723 1.748 1.00 94.50 279 ASP A C 1
ATOM 2333 O O . ASP A 1 279 ? -22.716 -8.533 1.439 1.00 94.50 279 ASP A O 1
ATOM 2337 N N . ARG A 1 280 ? -22.431 -10.194 2.934 1.00 93.75 280 ARG A N 1
ATOM 2338 C CA . ARG A 1 280 ? -21.869 -9.368 4.015 1.00 93.75 280 ARG A CA 1
ATOM 2339 C C . ARG A 1 280 ? -20.738 -8.456 3.550 1.00 93.75 280 ARG A C 1
ATOM 2341 O O . ARG A 1 280 ? -20.751 -7.265 3.850 1.00 93.75 280 ARG A O 1
ATOM 2348 N N . ASP A 1 281 ? -19.784 -8.960 2.771 1.00 92.12 281 ASP A N 1
ATOM 2349 C CA . ASP A 1 281 ? -18.647 -8.151 2.311 1.00 92.12 281 ASP A CA 1
ATOM 2350 C C . ASP A 1 281 ? -19.061 -7.022 1.362 1.00 92.12 281 ASP A C 1
ATOM 2352 O O . ASP A 1 281 ? -18.498 -5.921 1.401 1.00 92.12 281 ASP A O 1
ATOM 2356 N N . LYS A 1 282 ? -20.075 -7.263 0.521 1.00 92.62 282 LYS A N 1
ATOM 2357 C CA . LYS A 1 282 ? -20.649 -6.225 -0.344 1.00 92.62 282 LYS A CA 1
ATOM 2358 C C . LYS A 1 282 ? -21.393 -5.189 0.497 1.00 92.62 282 LYS A C 1
ATOM 2360 O O . LYS A 1 282 ? -21.217 -3.992 0.268 1.00 92.62 282 LYS A O 1
ATOM 2365 N N . ALA A 1 283 ? -22.174 -5.636 1.484 1.00 93.31 283 ALA A N 1
ATOM 2366 C CA . ALA A 1 283 ? -22.892 -4.764 2.409 1.00 93.31 283 ALA A CA 1
ATOM 2367 C C . ALA A 1 283 ? -21.927 -3.883 3.211 1.00 93.31 283 ALA A C 1
ATOM 2369 O O . ALA A 1 283 ? -22.056 -2.663 3.176 1.00 93.31 283 ALA A O 1
ATOM 2370 N N . LYS A 1 284 ? -20.885 -4.467 3.815 1.00 93.75 284 LYS A N 1
ATOM 2371 C CA . LYS A 1 284 ? -19.822 -3.756 4.540 1.00 93.75 284 LYS A CA 1
ATOM 2372 C C . LYS A 1 284 ? -19.198 -2.646 3.697 1.00 93.75 284 LYS A C 1
ATOM 2374 O O . LYS A 1 284 ? -19.149 -1.493 4.127 1.00 93.75 284 LYS A O 1
ATOM 2379 N N . LYS A 1 285 ? -18.756 -2.969 2.474 1.00 91.69 285 LYS A N 1
ATOM 2380 C CA . LYS A 1 285 ? -18.180 -1.980 1.543 1.00 91.69 285 LYS A CA 1
ATOM 2381 C C . LYS A 1 285 ? -19.164 -0.850 1.250 1.00 91.69 285 LYS A C 1
ATOM 2383 O O . LYS A 1 285 ? -18.768 0.314 1.217 1.00 91.69 285 LYS A O 1
ATOM 2388 N N . ARG A 1 286 ? -20.443 -1.185 1.063 1.00 91.19 286 ARG A N 1
ATOM 2389 C CA . ARG A 1 286 ? -21.488 -0.218 0.729 1.00 91.19 286 ARG A CA 1
ATOM 2390 C C . ARG A 1 286 ? -21.880 0.681 1.901 1.00 91.19 286 ARG A C 1
ATOM 2392 O O . ARG A 1 286 ? -22.049 1.878 1.686 1.00 91.19 286 ARG A O 1
ATOM 2399 N N . VAL A 1 287 ? -21.988 0.135 3.111 1.00 92.81 287 VAL A N 1
ATOM 2400 C CA . VAL A 1 287 ? -22.242 0.879 4.356 1.00 92.81 287 VAL A CA 1
ATOM 2401 C C . VAL A 1 287 ? -21.108 1.872 4.597 1.00 92.81 287 VAL A C 1
ATOM 2403 O O . VAL A 1 287 ? -21.357 3.070 4.734 1.00 92.81 287 VAL A O 1
ATOM 2406 N N . LEU A 1 288 ? -19.855 1.401 4.551 1.00 90.31 288 LEU A N 1
ATOM 2407 C CA . LEU A 1 288 ? -18.680 2.255 4.725 1.00 90.31 288 LEU A CA 1
ATOM 2408 C C . LEU A 1 288 ? -18.632 3.386 3.697 1.00 90.31 288 LEU A C 1
ATOM 2410 O O . LEU A 1 288 ? -18.442 4.547 4.067 1.00 90.31 288 LEU A O 1
ATOM 2414 N N . SER A 1 289 ? -18.827 3.059 2.413 1.00 87.75 289 SER A N 1
ATOM 2415 C CA . SER A 1 289 ? -18.809 4.073 1.361 1.00 87.75 289 SER A CA 1
ATOM 2416 C C . SER A 1 289 ? -19.931 5.083 1.572 1.00 87.75 289 SER A C 1
ATOM 2418 O O . SER A 1 289 ? -19.668 6.277 1.610 1.00 87.75 289 SER A O 1
ATOM 2420 N N . SER A 1 290 ? -21.165 4.629 1.783 1.00 87.31 290 SER A N 1
ATOM 2421 C CA . SER A 1 290 ? -22.339 5.506 1.790 1.00 87.31 290 SER A CA 1
ATOM 2422 C C . SER A 1 290 ? -22.371 6.430 3.009 1.00 87.31 290 SER A C 1
ATOM 2424 O O . SER A 1 290 ? -22.717 7.602 2.872 1.00 87.31 290 SER A O 1
ATOM 2426 N N . ILE A 1 291 ? -21.968 5.934 4.182 1.00 87.81 291 ILE A N 1
ATOM 2427 C CA . ILE A 1 291 ? -22.008 6.702 5.433 1.00 87.81 291 ILE A CA 1
ATOM 2428 C C . ILE A 1 291 ? -20.749 7.569 5.567 1.00 87.81 291 ILE A C 1
ATOM 2430 O O . ILE A 1 291 ? -20.831 8.799 5.656 1.00 87.81 291 ILE A O 1
ATOM 2434 N N . PHE A 1 292 ? -19.558 6.967 5.504 1.00 85.81 292 PHE A N 1
ATOM 2435 C CA . PHE A 1 292 ? -18.324 7.658 5.887 1.00 85.81 292 PHE A CA 1
ATOM 2436 C C . PHE A 1 292 ? -17.609 8.353 4.723 1.00 85.81 292 PHE A C 1
ATOM 2438 O O . PHE A 1 292 ? -17.097 9.458 4.911 1.00 85.81 292 PHE A O 1
ATOM 2445 N N . PHE A 1 293 ? -17.580 7.765 3.521 1.00 82.19 293 PHE A N 1
ATOM 2446 C CA . PHE A 1 293 ? -16.580 8.150 2.506 1.00 82.19 293 PHE A CA 1
ATOM 2447 C C . PHE A 1 293 ? -17.131 8.846 1.252 1.00 82.19 293 PHE A C 1
ATOM 2449 O O . PHE A 1 293 ? -16.463 9.712 0.686 1.00 82.19 293 PHE A O 1
ATOM 2456 N N . ASP A 1 294 ? -18.340 8.509 0.813 1.00 79.88 294 ASP A N 1
ATOM 2457 C CA . ASP A 1 294 ? -18.913 9.007 -0.436 1.00 79.88 294 ASP A CA 1
ATOM 2458 C C . ASP A 1 294 ? -19.340 10.474 -0.322 1.00 79.88 294 ASP A C 1
ATOM 2460 O O . ASP A 1 294 ? -19.704 10.977 0.750 1.00 79.88 294 ASP A O 1
ATOM 2464 N N . LYS A 1 295 ? -19.335 11.154 -1.473 1.00 69.88 295 LYS A N 1
ATOM 2465 C CA . LYS A 1 295 ? -20.019 12.439 -1.653 1.00 69.88 295 LYS A CA 1
ATOM 2466 C C . LYS A 1 295 ? -21.528 12.256 -1.500 1.00 69.88 295 LYS A C 1
ATOM 2468 O O . LYS A 1 295 ? -22.048 11.159 -1.701 1.00 69.88 295 LYS A O 1
ATOM 2473 N N . TYR A 1 296 ? -22.221 13.355 -1.213 1.00 60.31 296 TYR A N 1
ATOM 2474 C CA . TYR A 1 296 ? -23.681 13.389 -1.256 1.00 60.31 296 TYR A CA 1
ATOM 2475 C C . TYR A 1 296 ? -24.171 12.862 -2.613 1.00 60.31 296 TYR A C 1
ATOM 2477 O O . TYR A 1 296 ? 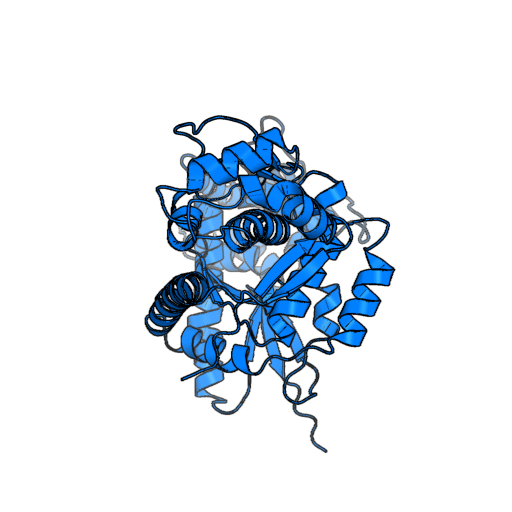-23.680 13.286 -3.663 1.00 60.31 296 TYR A O 1
ATOM 2485 N N . ARG A 1 297 ? -25.083 11.887 -2.588 1.00 62.22 297 ARG A N 1
ATOM 2486 C CA . ARG A 1 297 ? -25.668 11.273 -3.787 1.00 62.22 297 ARG A CA 1
ATOM 2487 C C . ARG A 1 297 ? -27.035 11.897 -4.051 1.00 62.22 297 ARG A C 1
ATOM 2489 O O . ARG A 1 297 ? -27.730 12.261 -3.112 1.00 62.22 297 ARG A O 1
ATOM 2496 N N . THR A 1 298 ? -27.424 11.982 -5.321 1.00 52.88 298 THR A N 1
ATOM 2497 C CA . THR A 1 298 ? -28.750 12.473 -5.738 1.00 52.88 298 THR A CA 1
ATOM 2498 C C . THR A 1 298 ? -29.883 11.515 -5.366 1.00 52.88 298 THR A C 1
ATOM 2500 O O . THR A 1 298 ? -30.996 11.962 -5.126 1.00 52.88 298 THR A O 1
ATOM 2503 N N . LYS A 1 299 ? -29.605 10.205 -5.285 1.00 63.88 299 LYS A N 1
ATOM 2504 C CA . LYS A 1 299 ? -30.540 9.188 -4.790 1.00 63.88 299 LYS A CA 1
ATOM 2505 C C . LYS A 1 299 ? -30.079 8.672 -3.434 1.00 63.88 299 LYS A C 1
ATOM 2507 O O . LYS A 1 299 ? -28.924 8.259 -3.290 1.00 63.88 299 LYS A O 1
ATOM 2512 N N . GLU A 1 300 ? -30.992 8.686 -2.470 1.00 74.44 300 GLU A N 1
ATOM 2513 C CA . GLU A 1 300 ? -30.745 8.154 -1.139 1.00 74.44 300 GLU A CA 1
ATOM 2514 C C . GLU A 1 300 ? -30.504 6.641 -1.185 1.00 74.44 300 GLU A C 1
ATOM 2516 O O . GLU A 1 300 ? -31.263 5.877 -1.786 1.00 74.44 300 GLU A O 1
ATOM 2521 N N . ASP A 1 301 ? -29.414 6.214 -0.553 1.00 85.62 301 ASP A N 1
ATOM 2522 C CA . ASP A 1 301 ? -29.091 4.806 -0.394 1.00 85.62 301 ASP A CA 1
ATOM 2523 C C . ASP A 1 301 ? -29.889 4.199 0.776 1.00 85.62 301 ASP A C 1
ATOM 2525 O O . ASP A 1 301 ? -30.018 4.821 1.830 1.00 85.62 301 ASP A O 1
ATOM 2529 N N . LYS A 1 302 ? -30.380 2.961 0.625 1.00 91.94 302 LYS A N 1
ATOM 2530 C CA . LYS A 1 302 ? -31.111 2.239 1.680 1.00 91.94 302 LYS A CA 1
ATOM 2531 C C . LYS A 1 302 ? -30.357 2.169 3.018 1.00 91.94 302 LYS A C 1
ATOM 2533 O O . LYS A 1 302 ? -30.990 2.253 4.063 1.00 91.94 302 LYS A O 1
ATOM 2538 N N . TYR A 1 303 ? -29.027 2.063 2.995 1.00 93.56 303 TYR A N 1
ATOM 2539 C CA . TYR A 1 303 ? -28.187 2.058 4.196 1.00 93.56 303 TYR A CA 1
ATOM 2540 C C . TYR A 1 303 ? -28.148 3.437 4.865 1.00 93.56 303 TYR A C 1
ATOM 2542 O O . TYR A 1 303 ? -28.119 3.518 6.088 1.00 93.56 303 TYR A O 1
ATOM 2550 N N . ILE A 1 304 ? -28.189 4.523 4.081 1.00 92.12 304 ILE A N 1
ATOM 2551 C CA . ILE A 1 304 ? -28.276 5.890 4.616 1.00 92.12 304 ILE A CA 1
ATOM 2552 C C . ILE A 1 304 ? -29.618 6.093 5.316 1.00 92.12 304 ILE A C 1
ATOM 2554 O O . ILE A 1 304 ? -29.636 6.647 6.410 1.00 92.12 304 ILE A O 1
ATOM 2558 N N . ARG A 1 305 ? -30.714 5.610 4.719 1.00 94.00 305 ARG A N 1
ATOM 2559 C CA . ARG A 1 305 ? -32.049 5.704 5.317 1.00 94.00 305 ARG A CA 1
ATOM 2560 C C . ARG A 1 305 ? -32.104 5.013 6.681 1.00 94.00 305 ARG A C 1
ATOM 2562 O O . ARG A 1 305 ? -32.407 5.673 7.668 1.00 94.00 305 ARG A O 1
ATOM 2569 N N . VAL A 1 306 ? -31.696 3.740 6.749 1.00 96.25 306 VAL A N 1
ATOM 2570 C CA . VAL A 1 306 ? -31.632 2.983 8.017 1.00 96.25 306 VAL A CA 1
ATOM 2571 C C . VAL A 1 306 ? -30.750 3.697 9.042 1.00 96.25 306 VAL A C 1
ATOM 2573 O O . VAL A 1 306 ? -31.117 3.809 10.211 1.00 96.25 306 VAL A O 1
ATOM 2576 N N . PHE A 1 307 ? -29.597 4.223 8.609 1.00 96.12 307 PHE A N 1
ATOM 2577 C CA . PHE A 1 307 ? -28.705 4.945 9.509 1.00 96.12 307 PHE A CA 1
ATOM 2578 C C . PHE A 1 307 ? -29.313 6.246 10.029 1.00 96.12 307 PHE A C 1
ATOM 2580 O O . PHE A 1 307 ? -29.148 6.533 11.204 1.00 96.12 307 PHE A O 1
ATOM 2587 N N . ARG A 1 308 ? -30.017 7.023 9.197 1.00 95.56 308 ARG A N 1
ATOM 2588 C CA . ARG A 1 308 ? -30.675 8.268 9.617 1.00 95.56 308 ARG A CA 1
ATOM 2589 C C . ARG A 1 308 ? -31.821 8.000 10.583 1.00 95.56 308 ARG A C 1
ATOM 2591 O O . ARG A 1 308 ? -31.939 8.701 11.576 1.00 95.56 308 ARG A O 1
ATOM 2598 N N . GLU A 1 309 ? -32.661 7.018 10.279 1.00 96.25 309 GLU A N 1
ATOM 2599 C CA . GLU A 1 309 ? -33.808 6.661 11.122 1.00 96.25 309 GLU A CA 1
ATOM 2600 C C . GLU A 1 309 ? -33.344 6.160 12.489 1.00 96.25 309 GLU A C 1
ATOM 2602 O O . GLU A 1 309 ? -33.927 6.492 13.517 1.00 96.25 309 GLU A O 1
ATOM 2607 N N . SER A 1 310 ? -32.251 5.397 12.503 1.00 97.06 310 SER A N 1
ATOM 2608 C CA . SER A 1 310 ? -31.711 4.861 13.744 1.00 97.06 310 SER A CA 1
ATOM 2609 C C . SER A 1 310 ? -30.865 5.886 14.477 1.00 97.06 310 SER A C 1
ATOM 2611 O O . SER A 1 310 ? -31.075 6.081 15.660 1.00 97.06 310 SER A O 1
ATOM 2613 N N . PHE A 1 311 ? -29.946 6.576 13.814 1.00 97.50 311 PHE A N 1
ATOM 2614 C CA . PHE A 1 311 ? -28.983 7.497 14.417 1.00 97.50 311 PHE A CA 1
ATOM 2615 C C . PHE A 1 311 ? -29.114 8.913 13.818 1.00 97.50 311 PHE A C 1
ATOM 2617 O O . PHE A 1 311 ? -28.222 9.360 13.085 1.00 97.50 311 PHE A O 1
ATOM 2624 N N . PRO A 1 312 ? -30.234 9.618 14.077 1.00 97.00 312 PRO A N 1
ATOM 2625 C CA . PRO A 1 312 ? -30.547 10.881 13.414 1.00 97.00 312 PRO A CA 1
ATOM 2626 C C . PRO A 1 312 ? -29.543 11.991 13.738 1.00 97.00 312 PRO A C 1
ATOM 2628 O O . PRO A 1 312 ? -29.063 12.657 12.817 1.00 97.00 312 PRO A O 1
ATOM 2631 N N . THR A 1 313 ? -29.167 12.175 15.007 1.00 97.62 313 THR A N 1
ATOM 2632 C CA . THR A 1 313 ? -28.266 13.266 15.397 1.00 97.62 313 THR A CA 1
ATOM 2633 C C . THR A 1 313 ? -26.819 12.968 15.000 1.00 97.62 313 THR A C 1
ATOM 2635 O O . THR A 1 313 ? -26.088 13.864 14.571 1.00 97.62 313 THR A O 1
ATOM 2638 N N . ILE A 1 314 ? -26.397 11.700 15.041 1.00 97.00 314 ILE A N 1
ATOM 2639 C CA . ILE A 1 314 ? -25.103 11.278 14.489 1.00 97.00 314 ILE A CA 1
ATOM 2640 C C . ILE A 1 314 ? -25.068 11.486 12.967 1.00 97.00 314 ILE A C 1
ATOM 2642 O O . ILE A 1 314 ? -24.061 11.959 12.430 1.00 97.00 314 ILE A O 1
ATOM 2646 N N . PHE A 1 315 ? -26.143 11.146 12.251 1.00 95.25 315 PHE A N 1
ATOM 2647 C CA . PHE A 1 315 ? -26.231 11.354 10.805 1.00 95.25 315 PHE A CA 1
ATOM 2648 C C . PHE A 1 315 ? -26.150 12.840 10.435 1.00 95.25 315 PHE A C 1
ATOM 2650 O O . PHE A 1 315 ? -25.442 13.208 9.489 1.00 95.25 315 PHE A O 1
ATOM 2657 N N . GLU A 1 316 ? -26.823 13.704 11.195 1.00 93.56 316 GLU A N 1
ATOM 2658 C CA . GLU A 1 316 ? -26.733 15.153 11.029 1.00 93.56 316 GLU A CA 1
ATOM 2659 C C . GLU A 1 316 ? -25.304 15.656 11.275 1.00 93.56 316 GLU A C 1
ATOM 2661 O O . GLU A 1 316 ? -24.751 16.388 10.447 1.00 93.56 316 GLU A O 1
ATOM 2666 N N . PHE A 1 317 ? -24.650 15.189 12.344 1.00 93.62 317 PHE A N 1
ATOM 2667 C CA . PHE A 1 317 ? -23.250 15.505 12.626 1.00 93.62 317 PHE A CA 1
ATOM 2668 C C . PHE A 1 317 ? -22.328 15.126 11.457 1.00 93.62 317 PHE A C 1
ATOM 2670 O O . PHE A 1 317 ? -21.545 15.957 10.994 1.00 93.62 317 PHE A O 1
ATOM 2677 N N . ILE A 1 318 ? -22.450 13.903 10.922 1.00 91.75 318 ILE A N 1
ATOM 2678 C CA . ILE A 1 318 ? -21.684 13.445 9.748 1.00 91.75 318 ILE A CA 1
ATOM 2679 C C . ILE A 1 318 ? -21.943 14.350 8.540 1.00 91.75 318 ILE A C 1
ATOM 2681 O O . ILE A 1 318 ? -21.003 14.740 7.839 1.00 91.75 318 ILE A O 1
ATOM 2685 N N . THR A 1 319 ? -23.210 14.684 8.292 1.00 89.38 319 THR A N 1
ATOM 2686 C CA . THR A 1 319 ? -23.627 15.520 7.162 1.00 89.38 319 THR A CA 1
ATOM 2687 C C . THR A 1 319 ? -22.996 16.908 7.244 1.00 89.38 319 THR A C 1
ATOM 2689 O O . THR A 1 319 ? -22.396 17.369 6.270 1.00 89.38 319 THR A O 1
ATOM 2692 N N . ASN A 1 320 ? -23.036 17.533 8.421 1.00 88.94 320 ASN A N 1
ATOM 2693 C CA . ASN A 1 320 ? -22.428 18.837 8.667 1.00 88.94 320 ASN A CA 1
ATOM 2694 C C . ASN A 1 320 ? -20.902 18.799 8.498 1.00 88.94 320 ASN A C 1
ATOM 2696 O O . ASN A 1 320 ? -20.329 19.666 7.836 1.00 88.94 320 ASN A O 1
ATOM 2700 N N . LEU A 1 321 ? -20.244 17.749 8.998 1.00 87.25 321 LEU A N 1
ATOM 2701 C CA . LEU A 1 321 ? -18.789 17.578 8.900 1.00 87.25 321 LEU A CA 1
ATOM 2702 C C . LEU A 1 321 ? -18.320 17.391 7.445 1.00 87.25 321 LEU A C 1
ATOM 2704 O O . LEU A 1 321 ? -17.240 17.845 7.064 1.00 87.25 321 LEU A O 1
ATOM 2708 N N . LYS A 1 322 ? -19.143 16.753 6.606 1.00 85.88 322 LYS A N 1
ATOM 2709 C CA . LYS A 1 322 ? -18.842 16.487 5.189 1.00 85.88 322 LYS A CA 1
ATOM 2710 C C . LYS A 1 322 ? -19.273 17.609 4.237 1.00 85.88 322 LYS A C 1
ATOM 2712 O O . LYS A 1 322 ? -18.841 17.579 3.084 1.00 85.88 322 LYS A O 1
ATOM 2717 N N . LYS A 1 323 ? -20.071 18.588 4.689 1.00 81.81 323 LYS A N 1
ATOM 2718 C CA . LYS A 1 323 ? -20.714 19.625 3.853 1.00 81.81 323 LYS A CA 1
ATOM 2719 C C . LYS A 1 323 ? -19.736 20.365 2.935 1.00 81.81 323 LYS A C 1
ATOM 2721 O O . LYS A 1 323 ? -19.982 20.477 1.739 1.00 81.81 323 LYS A O 1
ATOM 2726 N N . ASN A 1 324 ? -18.600 20.804 3.479 1.00 77.06 324 ASN A N 1
ATOM 2727 C CA . ASN A 1 324 ? -17.598 21.572 2.727 1.00 77.06 324 ASN A CA 1
ATOM 2728 C C . ASN A 1 324 ? -16.518 20.682 2.096 1.00 77.06 324 ASN A C 1
ATOM 2730 O O . ASN A 1 324 ? -15.969 20.999 1.043 1.00 77.06 324 ASN A O 1
ATOM 2734 N N . ASN A 1 325 ? -16.196 19.555 2.734 1.00 83.06 325 ASN A N 1
ATOM 2735 C CA . ASN A 1 325 ? -15.193 18.621 2.243 1.00 83.06 325 ASN A CA 1
ATOM 2736 C C . ASN A 1 325 ? -15.549 17.182 2.631 1.00 83.06 325 ASN A C 1
ATOM 2738 O O . ASN A 1 325 ? -15.234 16.724 3.727 1.00 83.06 325 ASN A O 1
ATOM 2742 N N . HIS A 1 326 ? -16.127 16.438 1.684 1.00 82.25 326 HIS A N 1
ATOM 2743 C CA . HIS A 1 326 ? -16.495 15.026 1.864 1.00 82.25 326 HIS A CA 1
ATOM 2744 C C . HIS A 1 326 ? -15.348 14.124 2.353 1.00 82.25 326 HIS A C 1
ATOM 2746 O O . HIS A 1 326 ? -15.607 13.080 2.945 1.00 82.25 326 HIS A O 1
ATOM 2752 N N . ARG A 1 327 ? -14.083 14.514 2.130 1.00 87.62 327 ARG A N 1
ATOM 2753 C CA . ARG A 1 327 ? -12.905 13.736 2.541 1.00 87.62 327 ARG A CA 1
ATOM 2754 C C . ARG A 1 327 ? -12.524 13.943 4.005 1.00 87.62 327 ARG A C 1
ATOM 2756 O O . ARG A 1 327 ? -11.737 13.151 4.512 1.00 87.62 327 ARG A O 1
ATOM 2763 N N . LEU A 1 328 ? -13.041 14.980 4.670 1.00 88.12 328 LEU A N 1
ATOM 2764 C CA . LEU A 1 328 ? -12.603 15.383 6.009 1.00 88.12 328 LEU A CA 1
ATOM 2765 C C . LEU A 1 328 ? -12.850 14.285 7.048 1.00 88.12 328 LEU A C 1
ATOM 2767 O O . LEU A 1 328 ? -11.942 13.941 7.801 1.00 88.12 328 LEU A O 1
ATOM 2771 N N . LEU A 1 329 ? -14.047 13.690 7.038 1.00 90.62 329 LEU A N 1
ATOM 2772 C CA . LEU A 1 329 ? -14.385 12.596 7.945 1.00 90.62 329 LEU A CA 1
ATOM 2773 C C . LEU A 1 329 ? -13.468 11.391 7.718 1.00 90.62 329 LEU A C 1
ATOM 2775 O O . LEU A 1 329 ? -12.806 10.943 8.646 1.00 90.62 329 LEU A O 1
ATOM 2779 N N . SER A 1 330 ? -13.356 10.932 6.467 1.00 90.31 330 SER A N 1
ATOM 2780 C CA . SER A 1 330 ? -12.458 9.832 6.096 1.00 90.31 330 SER A CA 1
ATOM 2781 C C . SER A 1 330 ? -11.019 10.084 6.537 1.00 90.31 330 SER A C 1
ATOM 2783 O O . SER A 1 330 ? -10.356 9.168 7.010 1.00 90.31 330 SER A O 1
ATOM 2785 N N . GLN A 1 331 ? -10.527 11.308 6.355 1.00 92.88 331 GLN A N 1
ATOM 2786 C CA . GLN A 1 331 ? -9.170 11.675 6.725 1.00 92.88 331 GLN A CA 1
ATOM 2787 C C . GLN A 1 331 ? -8.975 11.591 8.238 1.00 92.88 331 GLN A C 1
ATOM 2789 O O . GLN A 1 331 ? -7.999 11.004 8.699 1.00 92.88 331 GLN A O 1
ATOM 2794 N N . LYS A 1 332 ? -9.916 12.152 9.006 1.00 93.38 332 LYS A N 1
ATOM 2795 C CA . LYS A 1 332 ? -9.877 12.135 10.469 1.00 93.38 332 LYS A CA 1
ATOM 2796 C C . LYS A 1 332 ? -9.874 10.704 11.001 1.00 93.38 332 LYS A C 1
ATOM 2798 O O . LYS A 1 332 ? -8.994 10.364 11.778 1.00 93.38 332 LYS A O 1
ATOM 2803 N N . LEU A 1 333 ? -10.782 9.851 10.523 1.00 94.50 333 LEU A N 1
ATOM 2804 C CA . LEU A 1 333 ? -10.874 8.460 10.982 1.00 94.50 333 LEU A CA 1
ATOM 2805 C C . LEU A 1 333 ? -9.605 7.654 10.691 1.00 94.50 333 LEU A C 1
ATOM 2807 O O . LEU A 1 333 ? -9.128 6.932 11.558 1.00 94.50 333 LEU A O 1
ATOM 2811 N N . GLN A 1 334 ? -9.020 7.802 9.499 1.00 94.56 334 GLN A N 1
ATOM 2812 C CA . GLN A 1 334 ? -7.771 7.110 9.162 1.00 94.56 334 GLN A CA 1
ATOM 2813 C C . GLN A 1 334 ? -6.577 7.602 9.992 1.00 94.56 334 GLN A C 1
ATOM 2815 O O . GLN A 1 334 ? -5.696 6.809 10.317 1.00 94.56 334 GLN A O 1
ATOM 2820 N N . ARG A 1 335 ? -6.552 8.892 10.354 1.00 95.44 335 ARG A N 1
ATOM 2821 C CA . ARG A 1 335 ? -5.503 9.466 11.209 1.00 95.44 335 ARG A CA 1
ATOM 2822 C C . ARG A 1 335 ? -5.612 9.000 12.653 1.00 95.44 335 ARG A C 1
ATOM 2824 O O . ARG A 1 335 ? -4.585 8.662 13.229 1.00 95.44 335 ARG A O 1
ATOM 2831 N N . GLU A 1 336 ? -6.820 8.947 13.211 1.00 95.00 336 GLU A N 1
ATOM 2832 C CA . GLU A 1 336 ? -7.040 8.391 14.553 1.00 95.00 336 GLU A CA 1
ATOM 2833 C C . GLU A 1 336 ? -6.661 6.904 14.605 1.00 95.00 336 GLU A C 1
ATOM 2835 O O . GLU A 1 336 ? -5.955 6.485 15.521 1.00 95.00 336 GLU A O 1
ATOM 2840 N N . GLU A 1 337 ? -7.036 6.133 13.577 1.00 95.75 337 GLU A N 1
ATOM 2841 C CA . GLU A 1 337 ? -6.627 4.731 13.420 1.00 95.75 337 GLU A CA 1
ATOM 2842 C C . GLU A 1 337 ? -5.101 4.589 13.392 1.00 95.75 337 GLU A C 1
ATOM 2844 O O . GLU A 1 337 ? -4.526 3.844 14.183 1.00 95.75 337 GLU A O 1
ATOM 2849 N N . SER A 1 338 ? -4.427 5.351 12.528 1.00 95.69 338 SER A N 1
ATOM 2850 C CA . SER A 1 338 ? -2.967 5.300 12.403 1.00 95.69 338 SER A CA 1
ATOM 2851 C C . SER A 1 338 ? -2.272 5.727 13.696 1.00 95.69 338 SER A C 1
ATOM 2853 O O . SER A 1 338 ? -1.305 5.096 14.118 1.00 95.69 338 SER A O 1
ATOM 2855 N N . ASN A 1 339 ? -2.777 6.765 14.367 1.00 95.62 339 ASN A N 1
ATOM 2856 C CA . ASN A 1 339 ? -2.252 7.209 15.654 1.00 95.62 339 ASN A CA 1
ATOM 2857 C C . ASN A 1 339 ? -2.353 6.103 16.714 1.00 95.62 339 ASN A C 1
ATOM 2859 O O . ASN A 1 339 ? -1.374 5.832 17.406 1.00 95.62 339 ASN A O 1
ATOM 2863 N N . PHE A 1 340 ? -3.500 5.428 16.809 1.00 96.31 340 PHE A N 1
ATOM 2864 C CA . PHE A 1 340 ? -3.675 4.304 17.726 1.00 96.31 340 PHE A CA 1
ATOM 2865 C C . PHE A 1 340 ? -2.706 3.158 17.409 1.00 96.31 340 PHE A C 1
ATOM 2867 O O . PHE A 1 340 ? -1.982 2.697 18.292 1.00 96.31 340 PHE A O 1
ATOM 2874 N N . ILE A 1 341 ? -2.627 2.740 16.146 1.00 97.12 341 ILE A N 1
ATOM 2875 C CA . ILE A 1 341 ? -1.756 1.635 15.736 1.00 97.12 341 ILE A CA 1
ATOM 2876 C C . ILE A 1 341 ? -0.285 1.955 16.018 1.00 97.12 341 ILE A C 1
ATOM 2878 O O . ILE A 1 341 ? 0.396 1.173 16.676 1.00 97.12 341 ILE A O 1
ATOM 2882 N N . PHE A 1 342 ? 0.226 3.102 15.574 1.00 96.94 342 PHE A N 1
ATOM 2883 C CA . PHE A 1 342 ? 1.661 3.375 15.676 1.00 96.94 342 PHE A CA 1
ATOM 2884 C C . PHE A 1 342 ? 2.078 3.869 17.058 1.00 96.94 342 PHE A C 1
ATOM 2886 O O . PHE A 1 342 ? 3.045 3.359 17.621 1.00 96.94 342 PHE A O 1
ATOM 2893 N N . ASN A 1 343 ? 1.357 4.839 17.622 1.00 95.69 343 ASN A N 1
ATOM 2894 C CA . ASN A 1 343 ? 1.802 5.513 18.839 1.00 95.69 343 ASN A CA 1
ATOM 2895 C C . ASN A 1 343 ? 1.377 4.786 20.116 1.00 95.69 343 ASN A C 1
ATOM 2897 O O . ASN A 1 343 ? 2.034 4.973 21.139 1.00 95.69 343 ASN A O 1
ATOM 2901 N N . ILE A 1 344 ? 0.335 3.949 20.063 1.00 96.44 344 ILE A N 1
ATOM 2902 C CA . ILE A 1 344 ? -0.133 3.170 21.217 1.00 96.44 344 ILE A CA 1
ATOM 2903 C C . ILE A 1 344 ? 0.261 1.701 21.060 1.00 96.44 344 ILE A C 1
ATOM 2905 O O . ILE A 1 344 ? 1.025 1.195 21.882 1.00 96.44 344 ILE A O 1
ATOM 2909 N N . VAL A 1 345 ? -0.205 1.018 20.007 1.00 96.94 345 VAL A N 1
ATOM 2910 C CA . VAL A 1 345 ? -0.010 -0.437 19.868 1.00 96.94 345 VAL A CA 1
ATOM 2911 C C . VAL A 1 345 ? 1.449 -0.789 19.579 1.00 96.94 345 VAL A C 1
ATOM 2913 O O . VAL A 1 345 ? 2.051 -1.541 20.341 1.00 96.94 345 VAL A O 1
ATOM 2916 N N . VAL A 1 346 ? 2.048 -0.227 18.524 1.00 97.31 346 VAL A N 1
ATOM 2917 C CA . VAL A 1 346 ? 3.437 -0.538 18.143 1.00 97.31 346 VAL A CA 1
ATOM 2918 C C . VAL A 1 346 ? 4.418 -0.021 19.194 1.00 97.31 346 VAL A C 1
ATOM 2920 O O . VAL A 1 346 ? 5.279 -0.780 19.630 1.00 97.31 346 VAL A O 1
ATOM 2923 N N . SER A 1 347 ? 4.273 1.221 19.672 1.00 97.56 347 SER A N 1
ATOM 2924 C CA . SER A 1 347 ? 5.099 1.732 20.780 1.00 97.56 347 SER A CA 1
ATOM 2925 C C . SER A 1 347 ? 5.023 0.845 22.026 1.00 97.56 347 SER A C 1
ATOM 2927 O O . SER A 1 347 ? 6.049 0.526 22.625 1.00 97.56 347 SER A O 1
ATOM 2929 N N . GLY A 1 348 ? 3.812 0.435 22.422 1.00 97.81 348 GLY A N 1
ATOM 2930 C CA . GLY A 1 348 ? 3.597 -0.436 23.575 1.00 97.81 348 GLY A CA 1
ATOM 2931 C C . GLY A 1 348 ? 4.214 -1.819 23.380 1.00 97.81 348 GLY A C 1
ATOM 2932 O O . GLY A 1 348 ? 4.867 -2.329 24.291 1.00 97.81 348 GLY A O 1
ATOM 2933 N N . TRP A 1 349 ? 4.072 -2.393 22.181 1.00 96.56 349 TRP A N 1
ATOM 2934 C CA . TRP A 1 349 ? 4.694 -3.661 21.809 1.00 96.56 349 TRP A CA 1
ATOM 2935 C C . TRP A 1 349 ? 6.214 -3.589 21.912 1.00 96.56 349 TRP A C 1
ATOM 2937 O O . TRP A 1 349 ? 6.807 -4.400 22.610 1.00 96.56 349 TRP A O 1
ATOM 2947 N N . LEU A 1 350 ? 6.841 -2.591 21.285 1.00 96.75 350 LEU A N 1
ATOM 2948 C CA . LEU A 1 350 ? 8.298 -2.434 21.291 1.00 96.75 350 LEU A CA 1
ATOM 2949 C C . LEU A 1 350 ? 8.846 -2.198 22.703 1.00 96.75 350 LEU A C 1
ATOM 2951 O O . LEU A 1 350 ? 9.924 -2.683 23.030 1.00 96.75 350 LEU A O 1
ATOM 2955 N N . LYS A 1 351 ? 8.095 -1.497 23.564 1.00 97.25 351 LYS A N 1
ATOM 2956 C CA . LYS A 1 351 ? 8.471 -1.308 24.971 1.00 97.25 351 LYS A CA 1
ATOM 2957 C C . LYS A 1 351 ? 8.388 -2.609 25.772 1.00 97.25 351 LYS A C 1
ATOM 2959 O O . LYS A 1 351 ? 9.243 -2.858 26.615 1.00 97.25 351 LYS A O 1
ATOM 2964 N N . LYS A 1 352 ? 7.339 -3.408 25.559 1.00 97.19 352 LYS A N 1
ATOM 2965 C CA . LYS A 1 352 ? 7.085 -4.636 26.329 1.00 97.19 352 LYS A CA 1
ATOM 2966 C C . LYS A 1 352 ? 7.879 -5.840 25.809 1.00 97.19 352 LYS A C 1
ATOM 2968 O O . LYS A 1 352 ? 8.233 -6.715 26.590 1.00 97.19 352 LYS A O 1
ATOM 2973 N N . TYR A 1 353 ? 8.147 -5.877 24.508 1.00 95.38 353 TYR A N 1
ATOM 2974 C CA . TYR A 1 353 ? 8.729 -7.002 23.783 1.00 95.38 353 TYR A CA 1
ATOM 2975 C C . TYR A 1 353 ? 9.776 -6.525 22.753 1.00 95.38 353 TYR A C 1
ATOM 2977 O O . TYR A 1 353 ? 9.580 -6.716 21.551 1.00 95.38 353 TYR A O 1
ATOM 2985 N N . PRO A 1 354 ? 10.890 -5.909 23.189 1.00 93.19 354 PRO A N 1
ATOM 2986 C CA . PRO A 1 354 ? 11.856 -5.262 22.290 1.00 93.19 354 PRO A CA 1
ATOM 2987 C C . PRO A 1 354 ? 12.484 -6.212 21.258 1.00 93.19 354 PRO A C 1
ATOM 2989 O O . PRO A 1 354 ? 12.748 -5.805 20.131 1.00 93.19 354 PRO A O 1
ATOM 2992 N N . GLU A 1 355 ? 12.655 -7.487 21.613 1.00 91.75 355 GLU A N 1
ATOM 2993 C CA . GLU A 1 355 ? 13.229 -8.512 20.730 1.00 91.75 355 GLU A CA 1
ATOM 2994 C C . GLU A 1 355 ? 12.203 -9.148 19.776 1.00 91.75 355 GLU A C 1
ATOM 2996 O O . GLU A 1 355 ? 12.565 -9.898 18.867 1.00 91.75 355 GLU A O 1
ATOM 3001 N N . LYS A 1 356 ? 10.900 -8.897 19.975 1.00 93.88 356 LYS A N 1
ATOM 3002 C CA . LYS A 1 356 ? 9.851 -9.546 19.181 1.00 93.88 356 LYS A CA 1
ATOM 3003 C C . LYS A 1 356 ? 9.566 -8.762 17.909 1.00 93.88 356 LYS A C 1
ATOM 3005 O O . LYS A 1 356 ? 9.303 -7.559 17.922 1.00 93.88 356 LYS A O 1
ATOM 3010 N N . TRP A 1 357 ? 9.541 -9.485 16.796 1.00 96.06 357 TRP A N 1
ATOM 3011 C CA . TRP A 1 357 ? 9.253 -8.927 15.483 1.00 96.06 357 TRP A CA 1
ATOM 3012 C C . TRP A 1 357 ? 7.784 -8.504 15.347 1.00 96.06 357 TRP A C 1
ATOM 3014 O O . TRP A 1 357 ? 6.876 -9.238 15.740 1.00 96.06 357 TRP A O 1
ATOM 3024 N N . ILE A 1 358 ? 7.560 -7.335 14.743 1.00 96.88 358 ILE A N 1
ATOM 3025 C CA . ILE A 1 358 ? 6.230 -6.794 14.447 1.00 96.88 358 ILE A CA 1
ATOM 3026 C C . ILE A 1 358 ? 6.236 -5.998 13.139 1.00 96.88 358 ILE A C 1
ATOM 3028 O O . ILE A 1 358 ? 7.174 -5.244 12.861 1.00 96.88 358 ILE A O 1
ATOM 3032 N N . LEU A 1 359 ? 5.149 -6.127 12.381 1.00 97.44 359 LEU A N 1
ATOM 3033 C CA . LEU A 1 359 ? 4.742 -5.236 11.298 1.00 97.44 359 LEU A CA 1
ATOM 3034 C C . LEU A 1 359 ? 3.266 -4.836 11.439 1.00 97.44 359 LEU A C 1
ATOM 3036 O O . LEU A 1 359 ? 2.566 -5.271 12.350 1.00 97.44 359 LEU A O 1
ATOM 3040 N N . THR A 1 360 ? 2.793 -3.980 10.534 1.00 96.88 360 THR A N 1
ATOM 3041 C CA . THR A 1 360 ? 1.396 -3.532 10.478 1.00 96.88 360 THR A CA 1
ATOM 3042 C C . THR A 1 360 ? 0.842 -3.638 9.064 1.00 96.88 360 THR A C 1
ATOM 3044 O O . THR A 1 360 ? 1.576 -3.483 8.081 1.00 96.88 360 THR A O 1
ATOM 3047 N N . ILE A 1 361 ? -0.465 -3.879 8.963 1.00 95.00 361 ILE A N 1
ATOM 3048 C CA . ILE A 1 361 ? -1.238 -3.719 7.731 1.00 95.00 361 ILE A CA 1
ATOM 3049 C C . ILE A 1 361 ? -2.455 -2.865 8.081 1.00 95.00 361 ILE A C 1
ATOM 3051 O O . ILE A 1 361 ? -3.502 -3.370 8.458 1.00 95.00 361 ILE A O 1
ATOM 3055 N N . HIS A 1 362 ? -2.302 -1.545 7.957 1.00 91.38 362 HIS A N 1
ATOM 3056 C CA . HIS A 1 362 ? -3.328 -0.565 8.335 1.00 91.38 362 HIS A CA 1
ATOM 3057 C C . HIS A 1 362 ? -3.796 -0.734 9.793 1.00 91.38 362 HIS A C 1
ATOM 3059 O O . HIS A 1 362 ? -3.011 -0.469 10.697 1.00 91.38 362 HIS A O 1
ATOM 3065 N N . ASP A 1 363 ? -5.039 -1.164 10.013 1.00 90.94 363 ASP A N 1
ATOM 3066 C CA . ASP A 1 363 ? -5.669 -1.426 11.311 1.00 90.94 363 ASP A CA 1
ATOM 3067 C C . ASP A 1 363 ? -5.293 -2.781 11.926 1.00 90.94 363 ASP A C 1
ATOM 3069 O O . ASP A 1 363 ? -5.837 -3.166 12.962 1.00 90.94 363 ASP A O 1
ATOM 3073 N N . SER A 1 364 ? -4.351 -3.491 11.311 1.00 94.19 364 SER A N 1
ATOM 3074 C CA . SER A 1 364 ? -3.854 -4.776 11.775 1.00 94.19 364 SER A CA 1
ATOM 3075 C C . SER A 1 364 ? -2.412 -4.698 12.268 1.00 94.19 364 SER A C 1
ATOM 3077 O O . SER A 1 364 ? -1.582 -3.944 11.743 1.00 94.19 364 SER A O 1
ATOM 3079 N N . ILE A 1 365 ? -2.085 -5.580 13.210 1.00 96.06 365 ILE A N 1
ATOM 3080 C CA . ILE A 1 365 ? -0.700 -5.943 13.520 1.00 96.06 365 ILE A CA 1
ATOM 3081 C C . ILE A 1 365 ? -0.392 -7.326 12.955 1.00 96.06 365 ILE A C 1
ATOM 3083 O O . ILE A 1 365 ? -1.272 -8.182 12.846 1.00 96.06 365 ILE A O 1
ATOM 3087 N N . VAL A 1 366 ? 0.867 -7.529 12.586 1.00 96.81 366 VAL A N 1
ATOM 3088 C CA . VAL A 1 366 ? 1.398 -8.797 12.092 1.00 96.81 366 VAL A CA 1
ATOM 3089 C C . VAL A 1 366 ? 2.593 -9.160 12.951 1.00 96.81 366 VAL A C 1
ATOM 3091 O O . VAL A 1 366 ? 3.513 -8.355 13.093 1.00 96.81 366 VAL A O 1
ATOM 3094 N N . ILE A 1 367 ? 2.582 -10.361 13.515 1.00 95.75 367 ILE A N 1
ATOM 3095 C CA . ILE A 1 367 ? 3.650 -10.861 14.380 1.00 95.75 367 ILE A CA 1
ATOM 3096 C C . ILE A 1 367 ? 4.169 -12.198 13.862 1.00 95.75 367 ILE A C 1
ATOM 3098 O O . ILE A 1 367 ? 3.476 -12.933 13.154 1.00 95.75 367 ILE A O 1
ATOM 3102 N N . LYS A 1 368 ? 5.412 -12.500 14.227 1.00 93.81 368 LYS A N 1
ATOM 3103 C CA . LYS A 1 368 ? 6.030 -13.800 13.984 1.00 93.81 368 LYS A CA 1
ATOM 3104 C C . LYS A 1 368 ? 5.534 -14.787 15.042 1.00 93.81 368 LYS A C 1
ATOM 3106 O O . LYS A 1 368 ? 5.522 -14.439 16.221 1.00 93.81 368 LYS A O 1
ATOM 3111 N N . VAL A 1 369 ? 5.140 -15.996 14.642 1.00 87.69 369 VAL A N 1
ATOM 3112 C CA . VAL A 1 369 ? 4.869 -17.074 15.603 1.00 87.69 369 VAL A CA 1
ATOM 3113 C C . VAL A 1 369 ? 6.201 -17.643 16.069 1.00 87.69 369 VAL A C 1
ATOM 3115 O O . VAL A 1 369 ? 6.973 -18.168 15.263 1.00 87.69 369 VAL A O 1
ATOM 3118 N N . ASP A 1 370 ? 6.466 -17.550 17.367 1.00 78.62 370 ASP A N 1
ATOM 3119 C CA . ASP A 1 370 ? 7.567 -18.281 17.976 1.00 78.62 370 ASP A CA 1
ATOM 3120 C C . ASP A 1 370 ? 7.099 -19.717 18.192 1.00 78.62 370 ASP A C 1
ATOM 3122 O O . ASP A 1 370 ? 6.272 -19.992 19.060 1.00 78.62 370 ASP A O 1
ATOM 3126 N N . ILE A 1 371 ? 7.583 -20.628 17.355 1.00 64.31 371 ILE A N 1
ATOM 3127 C CA . ILE A 1 371 ? 7.400 -22.053 17.599 1.00 64.31 371 ILE A CA 1
ATOM 3128 C C . ILE A 1 371 ? 8.399 -22.399 18.701 1.00 64.31 371 ILE A C 1
ATOM 3130 O O . ILE A 1 371 ? 9.605 -22.421 18.455 1.00 64.31 371 ILE A O 1
ATOM 3134 N N . SER A 1 372 ? 7.909 -22.600 19.923 1.00 53.72 372 SER A N 1
ATOM 3135 C CA . SER A 1 372 ? 8.667 -23.325 20.940 1.00 53.72 372 SER A CA 1
ATOM 3136 C C . SER A 1 372 ? 8.933 -24.713 20.359 1.00 53.72 372 SER A C 1
ATOM 3138 O O . SER A 1 372 ? 7.980 -25.456 20.122 1.00 53.72 372 SER A O 1
ATOM 3140 N N . VAL A 1 373 ? 10.192 -25.003 20.036 1.00 38.50 373 VAL A N 1
ATOM 3141 C CA . VAL A 1 373 ? 10.630 -26.356 19.666 1.00 38.50 373 VAL A CA 1
ATOM 3142 C C . VAL A 1 373 ? 10.598 -27.239 20.901 1.00 38.50 373 VAL A C 1
ATOM 3144 O O . VAL A 1 373 ? 11.037 -26.744 21.966 1.00 38.50 373 VAL A O 1
#

Sequence (373 aa):
MKKKNNYVFISRNLINLLDNKKRQIKKGNKNFKYHYYYFCSTIMIQLSNNKQDKNPYVPVSSSILQKVISRSEYSKIKDNLIVWKVIETNGTWNRKQNCIGYKLTEPYLEDVIKVKIQDDLMNDKIDRFRSEKLLSIQQLSGPHQALYENLKKLEIYNNEANQFNEQEYSTDSLKKFISNYILISKLSSGEFYYEVDKFGHRAHSNLTNLSGELRKFIHVEKSILVQTDITNSQPLFFYLVIRNIQQIPDIEKSRYKGLVENGLFYEFFMDQLGVPVRDRDKAKKRVLSSIFFDKYRTKEDKYIRVFRESFPTIFEFITNLKKNNHRLLSQKLQREESNFIFNIVVSGWLKKYPEKWILTIHDSIVIKVDISV